Protein AF-A0A956RHM9-F1 (afdb_monomer)

Mean predicted aligned error: 4.29 Å

Solvent-accessible surface area (backbone atoms only — not comparable to full-atom values): 11788 Å² total; per-residue (Å²): 132,87,76,79,79,72,79,73,51,72,66,55,54,53,47,36,55,51,48,44,56,50,42,29,70,58,17,13,74,67,56,72,62,60,41,52,45,45,46,39,42,34,54,78,47,32,68,71,41,38,54,51,47,56,52,49,52,52,54,50,51,66,63,47,26,83,77,61,35,62,31,49,38,28,32,50,48,7,53,24,12,44,76,39,66,20,50,54,54,16,21,7,24,12,39,32,11,24,52,48,40,27,72,76,69,76,45,86,48,64,59,27,26,71,66,49,56,66,46,76,81,46,56,75,71,56,37,51,56,50,47,47,63,55,31,62,55,90,93,27,61,66,58,36,51,50,54,51,49,36,52,31,38,74,71,68,76,40,81,71,84,46,74,69,40,49,52,38,46,50,46,36,61,58,32,43,59,54,22,61,54,32,61,82,72,60,55,78,59,57,53,90,70,48,44,35,80,40,53,71,46,43,40,58,69,59,51,53,51,50,52,51,52,52,52,51,54,66,73,76,109

pLDDT: mean 90.92, std 9.67, range [39.47, 98.56]

Structure (mmCIF, N/CA/C/O backbone):
data_AF-A0A956RHM9-F1
#
_entry.id   AF-A0A956RHM9-F1
#
loop_
_atom_site.group_PDB
_atom_site.id
_atom_site.type_symbol
_atom_site.label_atom_id
_atom_site.label_alt_id
_atom_site.label_comp_id
_atom_site.label_asym_id
_atom_site.label_entity_id
_atom_site.label_seq_id
_atom_site.pdbx_PDB_ins_code
_atom_site.Cartn_x
_atom_site.Cartn_y
_atom_site.Cartn_z
_atom_site.occupancy
_atom_site.B_iso_or_equiv
_atom_site.auth_seq_id
_atom_site.auth_comp_id
_atom_site.auth_asym_id
_atom_site.auth_atom_id
_atom_site.pdbx_PDB_model_num
ATOM 1 N N . MET A 1 1 ? 4.494 -4.002 -32.183 1.00 39.47 1 MET A N 1
ATOM 2 C CA . MET A 1 1 ? 5.319 -5.228 -32.210 1.00 39.47 1 MET A CA 1
ATOM 3 C C . MET A 1 1 ? 5.677 -5.525 -30.767 1.00 39.47 1 MET A C 1
ATOM 5 O O . MET A 1 1 ? 6.391 -4.728 -30.184 1.00 39.47 1 MET A O 1
ATOM 9 N N . SER A 1 2 ? 5.086 -6.556 -30.160 1.00 50.03 2 SER A N 1
ATOM 10 C CA . SER A 1 2 ? 5.459 -6.965 -28.801 1.00 50.03 2 SER A CA 1
ATOM 11 C C . SER A 1 2 ? 6.832 -7.625 -28.894 1.00 50.03 2 SER A C 1
ATOM 13 O O . SER A 1 2 ? 6.965 -8.698 -29.483 1.00 50.03 2 SER A O 1
ATOM 15 N N . GLU A 1 3 ? 7.867 -6.936 -28.411 1.00 66.31 3 GLU A N 1
ATOM 16 C CA . GLU A 1 3 ? 9.137 -7.592 -28.118 1.00 66.31 3 GLU A CA 1
ATOM 17 C C . GLU A 1 3 ? 8.870 -8.665 -27.064 1.00 66.31 3 GLU A C 1
ATOM 19 O O . GLU A 1 3 ? 8.166 -8.427 -26.081 1.00 66.31 3 GLU A O 1
ATOM 24 N N . GLN A 1 4 ? 9.377 -9.874 -27.302 1.00 67.94 4 GLN A N 1
ATOM 25 C CA . GLN A 1 4 ? 9.265 -10.937 -26.315 1.00 67.94 4 GLN A CA 1
ATOM 26 C C . GLN A 1 4 ? 10.028 -10.524 -25.049 1.00 67.94 4 GLN A C 1
ATOM 28 O O . GLN A 1 4 ? 11.179 -10.085 -25.159 1.00 67.94 4 GLN A O 1
ATOM 33 N N . PRO A 1 5 ? 9.431 -10.680 -23.855 1.00 77.25 5 PRO A N 1
ATOM 34 C CA . PRO A 1 5 ? 10.092 -10.318 -22.613 1.00 77.25 5 PRO A CA 1
ATOM 35 C C . PRO A 1 5 ? 11.399 -11.101 -22.443 1.00 77.25 5 PRO A C 1
ATOM 37 O O . PRO A 1 5 ? 11.485 -12.300 -22.726 1.00 77.25 5 PRO A O 1
ATOM 40 N N . ARG A 1 6 ? 12.441 -10.411 -21.967 1.00 87.88 6 ARG A N 1
ATOM 41 C CA . ARG A 1 6 ? 13.771 -10.986 -21.729 1.00 87.88 6 ARG A CA 1
ATOM 42 C C . ARG A 1 6 ? 13.677 -12.203 -20.802 1.00 87.88 6 ARG A C 1
ATOM 44 O O . ARG A 1 6 ? 13.153 -12.118 -19.695 1.00 87.88 6 ARG A O 1
ATOM 51 N N . ALA A 1 7 ? 14.268 -13.328 -21.195 1.00 91.06 7 ALA A N 1
ATOM 52 C CA . ALA A 1 7 ? 14.378 -14.478 -20.301 1.00 91.06 7 ALA A CA 1
ATOM 53 C C . ALA A 1 7 ? 15.366 -14.204 -19.150 1.00 91.06 7 ALA A C 1
ATOM 55 O O . ALA A 1 7 ? 16.465 -13.681 -19.362 1.00 91.06 7 ALA A O 1
ATOM 56 N N . LEU A 1 8 ? 15.006 -14.617 -17.931 1.00 92.06 8 LEU A N 1
ATOM 57 C CA . LEU A 1 8 ? 15.911 -14.562 -16.783 1.00 92.06 8 LEU A CA 1
ATOM 58 C C . LEU A 1 8 ? 17.040 -15.596 -16.909 1.00 92.06 8 LEU A C 1
ATOM 60 O O . LEU A 1 8 ? 16.825 -16.777 -17.223 1.00 92.06 8 LEU A O 1
ATOM 64 N N . SER A 1 9 ? 18.256 -15.178 -16.573 1.00 95.88 9 SER A N 1
ATOM 65 C CA . SER A 1 9 ? 19.401 -16.074 -16.412 1.00 95.88 9 SER A CA 1
ATOM 66 C C . SER A 1 9 ? 19.187 -17.066 -15.257 1.00 95.88 9 SER A C 1
ATOM 68 O O . SER A 1 9 ? 18.271 -16.928 -14.441 1.00 95.88 9 SER A O 1
ATOM 70 N N . LEU A 1 10 ? 20.030 -18.100 -15.173 1.00 95.56 10 LEU A N 1
ATOM 71 C CA . LEU A 1 10 ? 19.987 -19.045 -14.051 1.00 95.56 10 LEU A CA 1
ATOM 72 C C . LEU A 1 10 ? 20.240 -18.336 -12.711 1.00 95.56 10 LEU A C 1
ATOM 74 O O . LEU A 1 10 ? 19.539 -18.604 -11.739 1.00 95.56 10 LEU A O 1
ATOM 78 N N . LEU A 1 11 ? 21.203 -17.409 -12.677 1.00 95.81 11 LEU A N 1
ATOM 79 C CA . LEU A 1 11 ? 21.541 -16.644 -11.477 1.00 95.81 11 LEU A CA 1
ATOM 80 C C . LEU A 1 11 ? 20.360 -15.792 -11.002 1.00 95.81 11 LEU A C 1
ATOM 82 O O . LEU A 1 11 ? 20.032 -15.815 -9.821 1.00 95.81 11 LEU A O 1
ATOM 86 N N . GLU A 1 12 ? 19.695 -15.087 -11.919 1.00 95.94 12 GLU A N 1
ATOM 87 C CA . GLU A 1 12 ? 18.516 -14.272 -11.603 1.00 95.94 12 GLU A CA 1
ATOM 88 C C . GLU A 1 12 ? 17.365 -15.127 -11.061 1.00 95.94 12 GLU A C 1
ATOM 90 O O . GLU A 1 12 ? 16.784 -14.778 -10.040 1.00 95.94 12 GLU A O 1
ATOM 95 N N . ARG A 1 13 ? 17.101 -16.298 -11.658 1.00 94.25 13 ARG A N 1
ATOM 96 C CA . ARG A 1 13 ? 16.071 -17.234 -11.167 1.00 94.25 13 ARG A CA 1
ATOM 97 C C . ARG A 1 13 ? 16.378 -17.802 -9.782 1.00 94.25 13 ARG A C 1
ATOM 99 O O . ARG A 1 13 ? 15.471 -18.019 -8.982 1.00 94.25 13 ARG A O 1
ATOM 106 N N . VAL A 1 14 ? 17.645 -18.105 -9.501 1.00 95.25 14 VAL A N 1
ATOM 107 C CA . VAL A 1 14 ? 18.071 -18.554 -8.166 1.00 95.25 14 VAL A CA 1
ATOM 108 C C . VAL A 1 14 ? 17.925 -17.414 -7.161 1.00 95.25 14 VAL A C 1
ATOM 110 O O . VAL A 1 14 ? 17.448 -17.639 -6.046 1.00 95.25 14 VAL A O 1
ATOM 113 N N . PHE A 1 15 ? 18.288 -16.196 -7.561 1.00 95.62 15 PHE A N 1
ATOM 114 C CA . PHE A 1 15 ? 18.144 -15.007 -6.736 1.00 95.62 15 PHE A CA 1
ATOM 115 C C . PHE A 1 15 ? 16.683 -14.740 -6.360 1.00 95.62 15 PHE A C 1
ATOM 117 O O . PHE A 1 15 ? 16.393 -14.658 -5.171 1.00 95.62 15 PHE A O 1
ATOM 124 N N . THR A 1 16 ? 15.759 -14.660 -7.320 1.00 92.81 16 THR A N 1
ATOM 125 C CA . THR A 1 16 ? 14.350 -14.328 -7.040 1.00 92.81 16 THR A CA 1
ATOM 126 C C . THR A 1 16 ? 13.674 -15.380 -6.167 1.00 92.81 16 THR A C 1
ATOM 128 O O . THR A 1 16 ? 12.980 -15.037 -5.214 1.00 92.81 16 THR A O 1
ATOM 131 N N . ARG A 1 17 ? 13.963 -16.671 -6.381 1.00 93.50 17 ARG A N 1
ATOM 132 C CA . ARG A 1 17 ? 13.515 -17.750 -5.478 1.00 93.50 17 ARG A CA 1
ATOM 133 C C . ARG A 1 17 ? 14.039 -17.570 -4.055 1.00 93.50 17 ARG A C 1
ATOM 135 O O . ARG A 1 17 ? 13.286 -17.728 -3.097 1.00 93.50 17 ARG A O 1
ATOM 142 N N . SER A 1 18 ? 15.323 -17.243 -3.917 1.00 93.62 18 SER A N 1
ATOM 143 C CA . SER A 1 18 ? 15.947 -17.024 -2.608 1.00 93.62 18 SER A CA 1
ATOM 144 C C . SER A 1 18 ? 15.367 -15.791 -1.916 1.00 93.62 18 SER A C 1
ATOM 146 O O . SER A 1 18 ? 15.082 -15.833 -0.723 1.00 93.62 18 SER A O 1
ATOM 148 N N . LEU A 1 19 ? 15.134 -14.716 -2.670 1.00 92.12 19 LEU A N 1
ATOM 149 C CA . LEU A 1 19 ? 14.495 -13.495 -2.195 1.00 92.12 19 LEU A CA 1
ATOM 150 C C . LEU A 1 19 ? 13.092 -13.783 -1.651 1.00 92.12 19 LEU A C 1
ATOM 152 O O . LEU A 1 19 ? 12.811 -13.414 -0.517 1.00 92.12 19 LEU A O 1
ATOM 156 N N . VAL A 1 20 ? 12.241 -14.486 -2.403 1.00 91.00 20 VAL A N 1
ATOM 157 C CA . VAL A 1 20 ? 10.878 -14.838 -1.965 1.00 91.00 20 VAL A CA 1
ATOM 158 C C . VAL A 1 20 ? 10.901 -15.711 -0.711 1.00 91.00 20 VAL A C 1
ATOM 160 O O . VAL A 1 20 ? 10.099 -15.502 0.199 1.00 91.00 20 VAL A O 1
ATOM 163 N N . ALA A 1 21 ? 11.847 -16.648 -0.605 1.00 91.62 21 ALA A N 1
ATOM 164 C CA . ALA A 1 21 ? 12.021 -17.458 0.601 1.00 91.62 21 ALA A CA 1
ATOM 165 C C . ALA A 1 21 ? 12.437 -16.610 1.819 1.00 91.62 21 ALA A C 1
ATOM 167 O O . ALA A 1 21 ? 11.939 -16.819 2.927 1.00 91.62 21 ALA A O 1
ATOM 168 N N . VAL A 1 22 ? 13.315 -15.622 1.623 1.00 91.88 22 VAL A N 1
ATOM 169 C CA . VAL A 1 22 ? 13.696 -14.659 2.666 1.00 91.88 22 VAL A CA 1
ATOM 170 C C . VAL A 1 22 ? 12.501 -13.781 3.044 1.00 91.88 22 VAL A C 1
ATOM 172 O O . VAL A 1 22 ? 12.178 -13.680 4.224 1.00 91.88 22 VAL A O 1
ATOM 175 N N . MET A 1 23 ? 11.787 -13.207 2.074 1.00 89.44 23 MET A N 1
ATOM 176 C CA . MET A 1 23 ? 10.577 -12.416 2.325 1.00 89.44 23 MET A CA 1
ATOM 177 C C . MET A 1 23 ? 9.523 -13.234 3.075 1.00 89.44 23 MET A C 1
ATOM 179 O O . MET A 1 23 ? 8.965 -12.742 4.049 1.00 89.4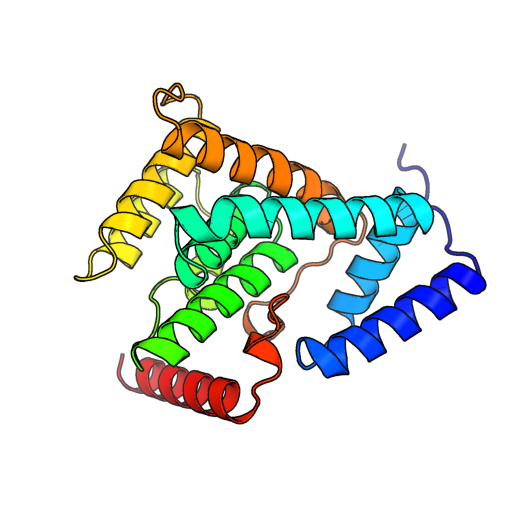4 23 MET A O 1
ATOM 183 N N . SER A 1 24 ? 9.341 -14.508 2.719 1.00 89.19 24 SER A N 1
ATOM 184 C CA . SER A 1 24 ? 8.433 -15.428 3.419 1.00 89.19 24 SER A CA 1
ATOM 185 C C . SER A 1 24 ? 8.729 -15.534 4.915 1.00 89.19 24 SER A C 1
ATOM 187 O O . SER A 1 24 ? 7.826 -15.688 5.736 1.00 89.19 24 SER A O 1
ATOM 189 N N . ARG A 1 25 ? 10.012 -15.447 5.281 1.00 88.88 25 ARG A N 1
ATOM 190 C CA . ARG A 1 25 ? 10.476 -15.538 6.665 1.00 88.88 25 ARG A CA 1
ATOM 191 C C . ARG A 1 25 ? 10.286 -14.239 7.450 1.00 88.88 25 ARG A C 1
ATOM 193 O O . ARG A 1 25 ? 10.012 -14.317 8.643 1.00 88.88 25 ARG A O 1
ATOM 200 N N . TYR A 1 26 ? 10.481 -13.082 6.820 1.00 87.38 26 TYR A N 1
ATOM 201 C CA . TYR A 1 26 ? 10.538 -11.787 7.519 1.00 87.38 26 TYR A CA 1
ATOM 202 C C . TYR A 1 26 ? 9.293 -10.916 7.352 1.00 87.38 26 TYR A C 1
ATOM 204 O O . TYR A 1 26 ? 9.037 -10.062 8.192 1.00 87.38 26 TYR A O 1
ATOM 212 N N . ILE A 1 27 ? 8.545 -11.112 6.271 1.00 89.00 27 ILE A N 1
ATOM 213 C CA . ILE A 1 27 ? 7.384 -10.295 5.901 1.00 89.00 27 ILE A CA 1
ATOM 214 C C . ILE A 1 27 ? 6.073 -11.085 6.022 1.00 89.00 27 ILE A C 1
ATOM 216 O O . ILE A 1 27 ? 5.005 -10.493 6.141 1.00 89.00 27 ILE A O 1
ATOM 220 N N . GLY A 1 28 ? 6.156 -12.414 6.073 1.00 87.31 28 GLY A N 1
ATOM 221 C CA . GLY A 1 28 ? 5.005 -13.314 6.123 1.00 87.31 28 GLY A CA 1
ATOM 222 C C . GLY A 1 28 ? 4.891 -14.147 4.850 1.00 87.31 28 GLY A C 1
ATOM 223 O O . GLY A 1 28 ? 5.661 -13.914 3.920 1.00 87.31 28 GLY A O 1
ATOM 224 N N . PRO A 1 29 ? 3.973 -15.129 4.806 1.00 84.44 29 PRO A N 1
ATOM 225 C CA . PRO A 1 29 ? 3.860 -16.086 3.707 1.00 84.44 29 PRO A CA 1
ATOM 226 C C . PRO A 1 29 ? 3.814 -15.407 2.335 1.00 84.44 29 PRO A C 1
ATOM 228 O O . PRO A 1 29 ? 3.137 -14.395 2.166 1.00 84.44 29 PRO A O 1
ATOM 231 N N . LYS A 1 30 ? 4.540 -15.975 1.368 1.00 89.38 30 LYS A N 1
ATOM 232 C CA . LYS A 1 30 ? 4.562 -15.518 -0.024 1.00 89.38 30 LYS A CA 1
ATOM 233 C C . LYS A 1 30 ? 4.059 -16.613 -0.952 1.00 89.38 30 LYS A C 1
ATOM 235 O O . LYS A 1 30 ? 4.225 -17.799 -0.659 1.00 89.38 30 LYS A O 1
ATOM 240 N N . ASN A 1 31 ? 3.447 -16.210 -2.054 1.00 87.31 31 ASN A N 1
ATOM 241 C CA . ASN A 1 31 ? 2.842 -17.083 -3.048 1.00 87.31 31 ASN A CA 1
ATOM 242 C C . ASN A 1 31 ? 3.561 -16.981 -4.406 1.00 87.31 31 ASN A C 1
ATOM 244 O O . ASN A 1 31 ? 4.631 -16.380 -4.540 1.00 87.31 31 ASN A O 1
ATOM 248 N N . GLU A 1 32 ? 2.995 -17.627 -5.423 1.00 88.62 32 GLU A N 1
ATOM 249 C CA . GLU A 1 32 ? 3.576 -17.630 -6.766 1.00 88.62 32 GLU A CA 1
ATOM 250 C C . GLU A 1 32 ? 3.547 -16.245 -7.427 1.00 88.62 32 GLU A C 1
ATOM 252 O O . GLU A 1 32 ? 4.462 -15.929 -8.191 1.00 88.62 32 GLU A O 1
ATOM 257 N N . HIS A 1 33 ? 2.582 -15.387 -7.079 1.00 87.88 33 HIS A N 1
ATOM 258 C CA . HIS A 1 33 ? 2.508 -14.012 -7.576 1.00 87.88 33 HIS A CA 1
ATOM 259 C C . HIS A 1 33 ? 3.647 -13.152 -7.036 1.00 87.88 33 HIS A C 1
ATOM 261 O O . HIS A 1 33 ? 4.274 -12.436 -7.810 1.00 87.88 33 HIS A O 1
ATOM 267 N N . ASP A 1 34 ? 3.999 -13.282 -5.752 1.00 88.38 34 ASP A N 1
ATOM 268 C CA . ASP A 1 34 ? 5.167 -12.594 -5.181 1.00 88.38 34 ASP A CA 1
ATOM 269 C C . ASP A 1 34 ? 6.451 -12.939 -5.951 1.00 88.38 34 ASP A C 1
ATOM 271 O O . ASP A 1 34 ? 7.300 -12.084 -6.215 1.00 88.38 34 ASP A O 1
ATOM 275 N N . LYS A 1 35 ? 6.586 -14.207 -6.356 1.00 89.50 35 LYS A N 1
ATOM 276 C CA . LYS A 1 35 ? 7.706 -14.651 -7.184 1.00 89.50 35 LYS A CA 1
ATOM 277 C C . LYS A 1 35 ? 7.628 -14.095 -8.604 1.00 89.50 35 LYS A C 1
ATOM 279 O O . LYS A 1 35 ? 8.662 -13.680 -9.119 1.00 89.50 35 LYS A O 1
ATOM 284 N N . ALA A 1 36 ? 6.456 -14.103 -9.235 1.00 88.62 36 ALA A N 1
ATOM 285 C CA . ALA A 1 36 ? 6.272 -13.551 -10.577 1.00 88.62 36 ALA A CA 1
ATOM 286 C C . ALA A 1 36 ? 6.622 -12.055 -10.620 1.00 88.62 36 ALA A C 1
ATOM 288 O O . ALA A 1 36 ? 7.365 -11.619 -11.496 1.00 88.62 36 ALA A O 1
ATOM 289 N N . VAL A 1 37 ? 6.193 -11.297 -9.610 1.00 87.81 37 VAL A N 1
ATOM 290 C CA . VAL A 1 37 ? 6.523 -9.876 -9.456 1.00 87.81 37 VAL A CA 1
ATOM 291 C C . VAL A 1 37 ? 8.026 -9.678 -9.246 1.00 87.81 37 VAL A C 1
ATOM 293 O O . VAL A 1 37 ? 8.636 -8.845 -9.914 1.00 87.81 37 VAL A O 1
ATOM 296 N N . ALA A 1 38 ? 8.666 -10.470 -8.379 1.00 89.50 38 ALA A N 1
ATOM 297 C CA . ALA A 1 38 ? 10.118 -10.410 -8.201 1.00 89.50 38 ALA A CA 1
ATOM 298 C C . ALA A 1 38 ? 10.887 -10.748 -9.494 1.00 89.50 38 ALA A C 1
ATOM 300 O O . ALA A 1 38 ? 11.894 -10.105 -9.801 1.00 89.50 38 ALA A O 1
ATOM 301 N N . ASP A 1 39 ? 10.416 -11.743 -10.252 1.00 90.44 39 ASP A N 1
ATOM 302 C CA . ASP A 1 39 ? 10.962 -12.101 -11.562 1.00 90.44 39 ASP A CA 1
ATOM 303 C C . ASP A 1 39 ? 10.842 -10.930 -12.548 1.00 90.44 39 ASP A C 1
ATOM 305 O O . ASP A 1 39 ? 11.815 -10.636 -13.241 1.00 90.44 39 ASP A O 1
ATOM 309 N N . GLU A 1 40 ? 9.708 -10.227 -12.569 1.00 87.81 40 GLU A N 1
ATOM 310 C CA . GLU A 1 40 ? 9.477 -9.081 -13.453 1.00 87.81 40 GLU A CA 1
ATOM 311 C C . GLU A 1 40 ? 10.361 -7.881 -13.106 1.00 87.81 40 GLU A C 1
ATOM 313 O O . GLU A 1 40 ? 11.045 -7.344 -13.979 1.00 87.81 40 GLU A O 1
ATOM 318 N N . PHE A 1 41 ? 10.472 -7.516 -11.828 1.00 87.88 41 PHE A N 1
ATOM 319 C CA . PHE A 1 41 ? 11.395 -6.453 -11.426 1.00 87.88 41 PHE A CA 1
ATOM 320 C C . PHE A 1 41 ? 12.841 -6.763 -11.832 1.00 87.88 41 PHE A C 1
ATOM 322 O O . PHE A 1 41 ? 13.560 -5.904 -12.348 1.00 87.88 41 PHE A O 1
ATOM 329 N N . VAL A 1 42 ? 13.299 -8.000 -11.624 1.00 91.44 42 VAL A N 1
ATOM 330 C CA . VAL A 1 42 ? 14.653 -8.393 -12.035 1.00 91.44 42 VAL A CA 1
ATOM 331 C C . VAL A 1 42 ? 14.771 -8.443 -13.558 1.00 91.44 42 VAL A C 1
ATOM 333 O O . VAL A 1 42 ? 15.816 -8.074 -14.097 1.00 91.44 42 VAL A O 1
ATOM 336 N N . ARG A 1 43 ? 13.720 -8.844 -14.277 1.00 89.88 43 ARG A N 1
ATOM 337 C CA . ARG A 1 43 ? 13.699 -8.853 -15.742 1.00 89.88 43 ARG A CA 1
ATOM 338 C C . ARG A 1 43 ? 13.911 -7.452 -16.301 1.00 89.88 43 ARG A C 1
ATOM 340 O O . ARG A 1 43 ? 14.821 -7.283 -17.118 1.00 89.88 43 ARG A O 1
ATOM 347 N N . THR A 1 44 ? 13.134 -6.498 -15.802 1.00 87.12 44 THR A N 1
ATOM 348 C CA . THR A 1 44 ? 13.056 -5.117 -16.287 1.00 87.12 44 THR A CA 1
ATOM 349 C C . THR A 1 44 ? 14.245 -4.273 -15.842 1.00 87.12 44 THR A C 1
ATOM 351 O O . THR A 1 44 ? 14.824 -3.543 -16.642 1.00 87.12 44 THR A O 1
ATOM 354 N N . MET A 1 45 ? 14.702 -4.422 -14.597 1.00 88.38 45 MET A N 1
ATOM 355 C CA . MET A 1 45 ? 15.744 -3.553 -14.029 1.00 88.38 45 MET A CA 1
ATOM 356 C C . MET A 1 45 ? 17.122 -4.222 -13.897 1.00 88.38 45 MET A C 1
ATOM 358 O O . MET A 1 45 ? 18.125 -3.562 -13.596 1.00 88.38 45 MET A O 1
ATOM 362 N N . GLY A 1 46 ? 17.179 -5.548 -14.031 1.00 92.25 46 GLY A N 1
ATOM 363 C CA . GLY A 1 46 ? 18.312 -6.359 -13.592 1.00 92.25 46 GLY A CA 1
ATOM 364 C C . GLY A 1 46 ? 18.471 -6.373 -12.066 1.00 92.25 46 GLY A C 1
ATOM 365 O O . GLY A 1 46 ? 17.875 -5.583 -11.335 1.00 92.25 46 GLY A O 1
ATOM 366 N N . LEU A 1 47 ? 19.358 -7.235 -11.558 1.00 93.88 47 LEU A N 1
ATOM 367 C CA . LEU A 1 47 ? 19.619 -7.351 -10.112 1.00 93.88 47 LEU A CA 1
ATOM 368 C C . LEU A 1 47 ? 20.045 -6.020 -9.475 1.00 93.88 47 LEU A C 1
ATOM 370 O O . LEU A 1 47 ? 19.579 -5.648 -8.401 1.00 93.88 47 LEU A O 1
ATOM 374 N N . ARG A 1 48 ? 20.931 -5.272 -10.146 1.00 94.12 48 ARG A N 1
ATOM 375 C CA . ARG A 1 48 ? 21.424 -3.987 -9.631 1.00 94.12 48 ARG A CA 1
ATOM 376 C C . ARG A 1 48 ? 20.322 -2.930 -9.586 1.00 94.12 48 ARG A C 1
ATOM 378 O O . ARG A 1 48 ? 20.294 -2.145 -8.641 1.00 94.12 48 ARG A O 1
ATOM 385 N N . GLY A 1 49 ? 19.458 -2.889 -10.600 1.00 91.38 49 GLY A N 1
ATOM 386 C CA . GLY A 1 49 ? 18.308 -1.992 -10.625 1.00 91.38 49 GLY A CA 1
ATOM 387 C C . GLY A 1 49 ? 17.308 -2.350 -9.532 1.00 91.38 49 GLY A C 1
ATOM 388 O O . GLY A 1 49 ? 16.952 -1.475 -8.751 1.00 91.38 49 GLY A O 1
ATOM 389 N N . PHE A 1 50 ? 16.998 -3.639 -9.374 1.00 90.69 50 PHE A N 1
ATOM 390 C CA . PHE A 1 50 ? 16.144 -4.146 -8.300 1.00 90.69 50 PHE A CA 1
ATOM 391 C C . PHE A 1 50 ? 16.625 -3.717 -6.904 1.00 90.69 50 PHE A C 1
ATOM 393 O O . PHE A 1 50 ? 15.861 -3.152 -6.128 1.00 90.69 50 PHE A O 1
ATOM 400 N N . PHE A 1 51 ? 17.908 -3.902 -6.572 1.00 92.62 51 PHE A N 1
ATOM 401 C CA . PHE A 1 51 ? 18.418 -3.490 -5.256 1.00 92.62 51 PHE A CA 1
ATOM 402 C C . PHE A 1 51 ? 18.385 -1.975 -5.036 1.00 92.62 51 PHE A C 1
ATOM 404 O O . PHE A 1 51 ? 18.131 -1.522 -3.920 1.00 92.62 51 PHE A O 1
ATOM 411 N N . ARG A 1 52 ? 18.655 -1.180 -6.080 1.00 92.38 52 ARG A N 1
ATOM 412 C CA . ARG A 1 52 ? 18.518 0.281 -5.996 1.00 92.38 52 ARG A CA 1
ATOM 413 C C . ARG A 1 52 ? 17.069 0.670 -5.747 1.00 92.38 52 ARG A C 1
ATOM 415 O O . ARG A 1 52 ? 16.835 1.506 -4.883 1.00 92.38 52 ARG A O 1
ATOM 422 N N . TYR A 1 53 ? 16.139 0.036 -6.456 1.00 89.19 53 TYR A N 1
ATOM 423 C CA . TYR A 1 53 ? 14.711 0.237 -6.276 1.00 89.19 53 TYR A CA 1
ATOM 424 C C . TYR A 1 53 ? 14.283 -0.102 -4.847 1.00 89.19 53 TYR A C 1
ATOM 426 O O . TYR A 1 53 ? 13.771 0.769 -4.162 1.00 89.19 53 TYR A O 1
ATOM 434 N N . MET A 1 54 ? 14.617 -1.288 -4.326 1.00 89.56 54 MET A N 1
ATOM 435 C CA . MET A 1 54 ? 14.280 -1.669 -2.946 1.00 89.56 54 MET A CA 1
ATOM 436 C C . MET A 1 54 ? 14.849 -0.704 -1.898 1.00 89.56 54 MET A C 1
ATOM 438 O O . MET A 1 54 ? 14.171 -0.364 -0.930 1.00 89.56 54 MET A O 1
ATOM 442 N N . LYS A 1 55 ? 16.089 -0.231 -2.088 1.00 92.25 55 LYS A N 1
ATOM 443 C CA . LYS A 1 55 ? 16.680 0.791 -1.213 1.00 92.25 55 LYS A CA 1
ATOM 444 C C . LYS A 1 55 ? 15.902 2.106 -1.288 1.00 92.25 55 LYS A C 1
ATOM 446 O O . LYS A 1 55 ? 15.709 2.750 -0.262 1.00 92.25 55 LYS A O 1
ATOM 451 N N . PHE A 1 56 ? 15.496 2.506 -2.489 1.00 91.12 56 PHE A N 1
ATOM 452 C CA . PHE A 1 56 ? 14.743 3.731 -2.718 1.00 91.12 56 PHE A CA 1
ATOM 453 C C . PHE A 1 56 ? 13.330 3.645 -2.126 1.00 91.12 56 PHE A C 1
ATOM 455 O O . PHE A 1 56 ? 12.964 4.543 -1.380 1.00 91.12 56 PHE A O 1
ATOM 462 N N . VAL A 1 57 ? 12.609 2.530 -2.321 1.00 90.75 57 VAL A N 1
ATOM 463 C CA . VAL A 1 57 ? 11.324 2.233 -1.653 1.00 90.75 57 VAL A CA 1
ATOM 464 C C . VAL A 1 57 ? 11.470 2.361 -0.138 1.00 90.75 57 VAL A C 1
ATOM 466 O O . VAL A 1 57 ? 10.715 3.089 0.495 1.00 90.75 57 VAL A O 1
ATOM 469 N N . GLY A 1 58 ? 12.465 1.692 0.456 1.00 91.44 58 GLY A N 1
ATOM 470 C CA . GLY A 1 58 ? 12.668 1.725 1.905 1.00 91.44 58 GLY A CA 1
ATOM 471 C C . GLY A 1 58 ? 12.963 3.130 2.437 1.00 91.44 58 GLY A C 1
ATOM 472 O O . GLY A 1 58 ? 12.423 3.519 3.471 1.00 91.44 58 GLY A O 1
ATOM 473 N N . ALA A 1 59 ? 13.785 3.905 1.723 1.00 93.12 59 ALA A N 1
ATOM 474 C CA . ALA A 1 59 ? 14.080 5.290 2.083 1.00 93.12 59 ALA A CA 1
ATOM 475 C C . ALA A 1 59 ? 12.849 6.196 1.950 1.00 93.12 59 ALA A C 1
ATOM 477 O O . ALA A 1 59 ? 12.609 7.013 2.833 1.00 93.12 59 ALA A O 1
ATOM 478 N N . PHE A 1 60 ? 12.067 6.021 0.882 1.00 93.69 60 PHE A N 1
ATOM 479 C CA . PHE A 1 60 ? 10.839 6.770 0.652 1.00 93.69 60 PHE A CA 1
ATOM 480 C C . PHE A 1 60 ? 9.815 6.504 1.756 1.00 93.69 60 PHE A C 1
ATOM 482 O O . PHE A 1 60 ? 9.389 7.437 2.428 1.00 93.69 60 PHE A O 1
ATOM 489 N N . VAL A 1 61 ? 9.499 5.230 2.017 1.00 93.88 61 VAL A N 1
ATOM 490 C CA . VAL A 1 61 ? 8.564 4.826 3.081 1.00 93.88 61 VAL A CA 1
ATOM 491 C C . VAL A 1 61 ? 9.014 5.375 4.438 1.00 93.88 61 VAL A C 1
ATOM 493 O O . VAL A 1 61 ? 8.216 5.974 5.149 1.00 93.88 61 VAL A O 1
ATOM 496 N N . SER A 1 62 ? 10.310 5.287 4.759 1.00 92.75 62 SER A N 1
ATOM 497 C CA . SER A 1 62 ? 10.855 5.829 6.017 1.00 92.75 62 SER A CA 1
ATOM 498 C C . SER A 1 62 ? 10.720 7.353 6.146 1.00 92.75 62 SER A C 1
ATOM 500 O O . SER A 1 62 ? 10.762 7.867 7.262 1.00 92.75 62 SER A O 1
ATOM 502 N N . ALA A 1 63 ? 10.606 8.079 5.030 1.00 93.50 63 ALA A N 1
ATOM 503 C CA . ALA A 1 63 ? 10.427 9.528 5.019 1.00 93.50 63 ALA A CA 1
ATOM 504 C C . ALA A 1 63 ? 8.952 9.938 5.150 1.00 93.50 63 ALA A C 1
ATOM 506 O O . ALA A 1 63 ? 8.666 10.935 5.807 1.00 93.50 63 ALA A O 1
ATOM 507 N N . VAL A 1 64 ? 8.021 9.166 4.574 1.00 95.56 64 VAL A N 1
ATOM 508 C CA . VAL A 1 64 ? 6.579 9.479 4.612 1.00 95.56 64 VAL A CA 1
ATOM 509 C C . VAL A 1 64 ? 5.873 8.953 5.866 1.00 95.56 64 VAL A C 1
ATOM 511 O O . VAL A 1 64 ? 4.955 9.601 6.370 1.00 95.56 64 VAL A O 1
ATOM 514 N N . GLU A 1 65 ? 6.310 7.817 6.421 1.00 95.94 65 GLU A N 1
ATOM 515 C CA . GLU A 1 65 ? 5.672 7.201 7.595 1.00 95.94 65 GLU A CA 1
ATOM 516 C C . GLU A 1 65 ? 5.612 8.107 8.835 1.00 95.94 65 GLU A C 1
ATOM 518 O O . GLU A 1 65 ? 4.576 8.098 9.500 1.00 95.94 65 GLU A O 1
ATOM 523 N N . PRO A 1 66 ? 6.636 8.921 9.165 1.00 96.75 66 PRO A N 1
ATOM 524 C CA . PRO A 1 66 ? 6.555 9.853 10.290 1.00 96.75 66 PRO A CA 1
ATOM 525 C C . PRO A 1 66 ? 5.478 10.935 10.143 1.00 96.75 66 PRO A C 1
ATOM 527 O O . PRO A 1 66 ? 5.048 11.487 11.153 1.00 96.75 66 PRO A O 1
ATOM 530 N N . VAL A 1 67 ? 5.060 11.248 8.912 1.00 97.06 67 VAL A N 1
ATOM 531 C CA . VAL A 1 67 ? 4.060 12.287 8.627 1.00 97.06 67 VAL A CA 1
ATOM 532 C C . VAL A 1 67 ? 2.649 11.713 8.705 1.00 97.06 67 VAL A C 1
ATOM 534 O O . VAL A 1 67 ? 1.792 12.270 9.385 1.00 97.06 67 VAL A O 1
ATOM 537 N N . PHE A 1 68 ? 2.407 10.578 8.045 1.00 97.56 68 PHE A N 1
ATOM 538 C CA . PHE A 1 68 ? 1.061 10.004 7.941 1.00 97.56 68 PHE A CA 1
ATOM 539 C C . PHE A 1 68 ? 0.759 8.935 8.998 1.00 97.56 68 PHE A C 1
ATOM 541 O O . PHE A 1 68 ? -0.404 8.623 9.248 1.00 97.56 68 PHE A O 1
ATOM 548 N N . GLY A 1 69 ? 1.788 8.356 9.616 1.00 97.44 69 GLY A N 1
ATOM 549 C CA . GLY A 1 69 ? 1.697 7.130 10.404 1.00 97.44 69 GLY A CA 1
ATOM 550 C C . GLY A 1 69 ? 1.769 5.879 9.525 1.00 97.44 69 GLY A C 1
ATOM 551 O O . GLY A 1 69 ? 1.398 5.894 8.348 1.00 97.44 69 GLY A O 1
ATOM 552 N N . ALA A 1 70 ? 2.243 4.768 10.093 1.00 96.88 70 ALA A N 1
ATOM 553 C CA . ALA A 1 70 ? 2.513 3.544 9.336 1.00 96.88 70 ALA A CA 1
ATOM 554 C C . ALA A 1 70 ? 1.248 2.958 8.681 1.00 96.88 70 ALA A C 1
ATOM 556 O O . ALA A 1 70 ? 1.255 2.653 7.490 1.00 96.88 70 ALA A O 1
ATOM 557 N N . ALA A 1 71 ? 0.140 2.846 9.425 1.00 97.62 71 ALA A N 1
ATOM 558 C CA . ALA A 1 71 ? -1.110 2.297 8.894 1.00 97.62 71 ALA A CA 1
ATOM 559 C C . ALA A 1 71 ? -1.648 3.123 7.711 1.00 97.62 71 ALA A C 1
ATOM 561 O O . ALA A 1 71 ? -1.916 2.569 6.645 1.00 97.62 71 ALA A O 1
ATOM 562 N N . ASN A 1 72 ? -1.731 4.448 7.869 1.00 97.81 72 ASN A N 1
ATOM 563 C CA . ASN A 1 72 ? -2.213 5.342 6.815 1.00 97.81 72 ASN A CA 1
ATOM 564 C C . ASN A 1 72 ? -1.259 5.375 5.623 1.00 97.81 72 ASN A C 1
ATOM 566 O O . ASN A 1 72 ? -1.727 5.339 4.494 1.00 97.81 72 ASN A O 1
ATOM 570 N N . THR A 1 73 ? 0.057 5.374 5.850 1.00 97.94 73 THR A N 1
ATOM 571 C CA . THR A 1 73 ? 1.049 5.326 4.765 1.00 97.94 73 THR A CA 1
ATOM 572 C C . THR A 1 73 ? 0.845 4.099 3.889 1.00 97.94 73 THR A C 1
ATOM 574 O O . THR A 1 73 ? 0.755 4.220 2.670 1.00 97.94 73 THR A O 1
ATOM 577 N N . GLN A 1 74 ? 0.727 2.914 4.495 1.00 97.81 74 GLN A N 1
ATOM 578 C CA . GLN A 1 74 ? 0.491 1.686 3.739 1.00 97.81 74 GLN A CA 1
ATOM 579 C C . GLN A 1 74 ? -0.861 1.743 3.010 1.00 97.81 74 GLN A C 1
ATOM 581 O O . GLN A 1 74 ? -0.937 1.383 1.839 1.00 97.81 74 GLN A O 1
ATOM 586 N N . THR A 1 75 ? -1.915 2.271 3.637 1.00 98.12 75 THR A N 1
ATOM 587 C CA . THR A 1 75 ? -3.203 2.448 2.953 1.00 98.12 75 THR A CA 1
ATOM 588 C C . THR A 1 75 ? -3.109 3.415 1.767 1.00 98.12 75 THR A C 1
ATOM 590 O O . THR A 1 75 ? -3.583 3.077 0.686 1.00 98.12 75 THR A O 1
ATOM 593 N N . LEU A 1 76 ? -2.468 4.577 1.923 1.00 98.00 76 LEU A N 1
ATOM 594 C CA . LEU A 1 76 ? -2.283 5.575 0.860 1.00 98.00 76 LEU A CA 1
ATOM 595 C C . LEU A 1 76 ? -1.462 5.012 -0.302 1.00 98.00 76 LEU A C 1
ATOM 597 O O . LEU A 1 76 ? -1.850 5.174 -1.454 1.00 98.00 76 LEU A O 1
ATOM 601 N N . ILE A 1 77 ? -0.392 4.268 -0.013 1.00 96.75 77 ILE A N 1
ATOM 602 C CA . ILE A 1 77 ? 0.379 3.544 -1.029 1.00 96.75 77 ILE A CA 1
ATOM 603 C C . ILE A 1 77 ? -0.507 2.542 -1.788 1.00 96.75 77 ILE A C 1
ATOM 605 O O . ILE A 1 77 ? -0.443 2.448 -3.016 1.00 96.75 77 ILE A O 1
ATOM 609 N N . GLY A 1 78 ? -1.347 1.789 -1.073 1.00 95.19 78 GLY A N 1
ATOM 610 C CA . GLY A 1 78 ? -2.286 0.856 -1.693 1.00 95.19 78 GLY A CA 1
ATOM 611 C C . GLY A 1 78 ? -3.300 1.563 -2.597 1.00 95.19 78 GLY A C 1
ATOM 612 O O . GLY A 1 78 ? -3.565 1.104 -3.705 1.00 95.19 78 GLY A O 1
ATOM 613 N N . LEU A 1 79 ? -3.805 2.721 -2.171 1.00 95.75 79 LEU A N 1
ATOM 614 C CA . LEU A 1 79 ? -4.710 3.550 -2.966 1.00 95.75 79 LEU A CA 1
ATOM 615 C C . LEU A 1 79 ? -4.016 4.186 -4.184 1.00 95.75 79 LEU A C 1
ATOM 617 O O . LEU A 1 79 ? -4.618 4.237 -5.249 1.00 95.75 79 LEU A O 1
ATOM 621 N N . ALA A 1 80 ? -2.754 4.606 -4.078 1.00 94.88 80 ALA A N 1
ATOM 622 C CA . ALA A 1 80 ? -1.970 5.078 -5.222 1.00 94.88 80 ALA A CA 1
ATOM 623 C C . ALA A 1 80 ? -1.660 3.949 -6.219 1.00 94.88 80 ALA A C 1
ATOM 625 O O . ALA A 1 80 ? -1.675 4.148 -7.430 1.00 94.88 80 ALA A O 1
ATOM 626 N N . SER A 1 81 ? -1.444 2.731 -5.722 1.00 91.94 81 SER A N 1
ATOM 627 C CA . SER A 1 81 ? -1.283 1.545 -6.571 1.00 91.94 81 SER A CA 1
ATOM 628 C C . SER A 1 81 ? -2.566 1.201 -7.337 1.00 91.94 81 SER A C 1
ATOM 630 O O . SER A 1 81 ? -2.492 0.725 -8.468 1.00 91.94 81 SER A O 1
ATOM 632 N N . LEU A 1 82 ? -3.732 1.445 -6.725 1.00 89.06 82 LEU A N 1
ATOM 633 C CA . LEU A 1 82 ? -5.048 1.303 -7.353 1.00 89.06 82 LEU A CA 1
ATOM 634 C C . LEU A 1 82 ? -5.241 2.311 -8.493 1.00 89.06 82 LEU A C 1
ATOM 636 O O . LEU A 1 82 ? -5.675 1.890 -9.558 1.00 89.06 82 LEU A O 1
ATOM 640 N N . ILE A 1 83 ? -4.852 3.581 -8.309 1.00 90.00 83 ILE A N 1
ATOM 641 C CA . ILE A 1 83 ? -4.851 4.598 -9.384 1.00 90.00 83 ILE A CA 1
ATOM 642 C C . ILE A 1 83 ? -4.080 4.083 -10.607 1.00 90.00 83 ILE A C 1
ATOM 644 O O . ILE A 1 83 ? -4.508 4.217 -11.749 1.00 90.00 83 ILE A O 1
ATOM 648 N N . GLY A 1 84 ? -2.949 3.427 -10.357 1.00 85.50 84 GLY A N 1
ATOM 649 C CA . GLY A 1 84 ? -2.148 2.807 -11.399 1.00 85.50 84 GLY A CA 1
ATOM 650 C C . GLY A 1 84 ? -2.712 1.504 -11.987 1.00 85.50 84 GLY A C 1
A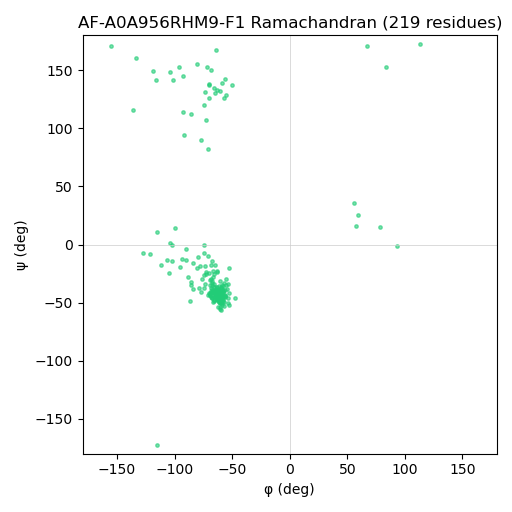TOM 651 O O . GLY A 1 84 ? -2.152 0.965 -12.936 1.00 85.50 84 GLY A O 1
ATOM 652 N N . GLY A 1 85 ? -3.787 0.939 -11.439 1.00 86.56 85 GLY A N 1
ATOM 653 C CA . GLY A 1 85 ? -4.327 -0.347 -11.885 1.00 86.56 85 GLY A CA 1
ATOM 654 C C . GLY A 1 85 ? -3.556 -1.578 -11.378 1.00 86.56 85 GLY A C 1
ATOM 655 O O . GLY A 1 85 ? -3.758 -2.685 -11.877 1.00 86.56 85 GLY A O 1
ATOM 656 N N . CYS A 1 86 ? -2.688 -1.437 -10.369 1.00 89.12 86 CYS A N 1
ATOM 657 C CA . CYS A 1 86 ? -1.903 -2.547 -9.823 1.00 89.12 86 CYS A CA 1
ATOM 658 C C . CYS A 1 86 ? -2.619 -3.237 -8.648 1.00 89.12 86 CYS A C 1
ATOM 660 O O . CYS A 1 86 ? -2.457 -2.856 -7.485 1.00 89.12 86 CYS A O 1
ATOM 662 N N . GLY A 1 87 ? -3.356 -4.317 -8.934 1.00 88.69 87 GLY A N 1
ATOM 663 C CA . GLY A 1 87 ? -4.022 -5.142 -7.912 1.00 88.69 87 GLY A CA 1
ATOM 664 C C . GLY A 1 87 ? -3.061 -5.764 -6.892 1.00 88.69 87 GLY A C 1
ATOM 665 O O . GLY A 1 87 ? -3.364 -5.799 -5.701 1.00 88.69 87 GLY A O 1
ATOM 666 N N . TYR A 1 88 ? -1.866 -6.185 -7.326 1.00 89.50 88 TYR A N 1
ATOM 667 C CA . TYR A 1 88 ? -0.861 -6.776 -6.434 1.00 89.50 88 TYR A CA 1
ATOM 668 C C . TYR A 1 88 ? -0.416 -5.805 -5.332 1.00 89.50 88 TYR A C 1
ATOM 670 O O . TYR A 1 88 ? -0.542 -6.105 -4.142 1.00 89.50 88 TYR A O 1
ATOM 678 N N . CYS A 1 89 ? 0.056 -4.616 -5.716 1.00 91.25 89 CYS A N 1
ATOM 679 C CA . CYS A 1 89 ? 0.476 -3.599 -4.756 1.00 91.25 89 CYS A CA 1
ATOM 680 C C . CYS A 1 89 ? -0.725 -3.025 -3.994 1.00 91.25 89 CYS A C 1
ATOM 682 O O . CYS A 1 89 ? -0.649 -2.883 -2.774 1.00 91.25 89 CYS A O 1
ATOM 684 N N . GLY A 1 90 ? -1.845 -2.770 -4.677 1.00 92.81 90 GLY A N 1
ATOM 685 C CA . GLY A 1 90 ? -3.055 -2.222 -4.068 1.00 92.81 90 GLY A CA 1
ATOM 686 C C . GLY A 1 90 ? -3.578 -3.085 -2.924 1.00 92.81 90 GLY A C 1
ATOM 687 O O . GLY A 1 90 ? -3.726 -2.609 -1.794 1.00 92.81 90 GLY A O 1
ATOM 688 N N . TYR A 1 91 ? -3.788 -4.379 -3.167 1.00 94.38 91 TYR A N 1
ATOM 689 C CA . TYR A 1 91 ? -4.264 -5.287 -2.127 1.00 94.38 91 TYR A CA 1
ATOM 690 C C . TYR A 1 91 ? -3.208 -5.534 -1.050 1.00 94.38 91 TYR A C 1
ATOM 692 O O . TYR A 1 91 ? -3.523 -5.476 0.137 1.00 94.38 91 TYR A O 1
ATOM 700 N N . GLY A 1 92 ? -1.945 -5.757 -1.424 1.00 94.62 92 GLY A N 1
ATOM 701 C CA . GLY A 1 92 ? -0.887 -6.011 -0.446 1.00 94.62 92 GLY A CA 1
ATOM 702 C C . GLY A 1 92 ? -0.721 -4.861 0.554 1.00 94.62 92 GLY A C 1
ATOM 703 O O . GLY A 1 92 ? -0.684 -5.085 1.766 1.00 94.62 92 GLY A O 1
ATOM 704 N N . HIS A 1 93 ? -0.661 -3.621 0.067 1.00 96.38 93 HIS A N 1
ATOM 705 C CA . HIS A 1 93 ? -0.457 -2.445 0.911 1.00 96.38 93 HIS A CA 1
ATOM 706 C C . HIS A 1 93 ? -1.705 -2.058 1.718 1.00 96.38 93 HIS A C 1
ATOM 708 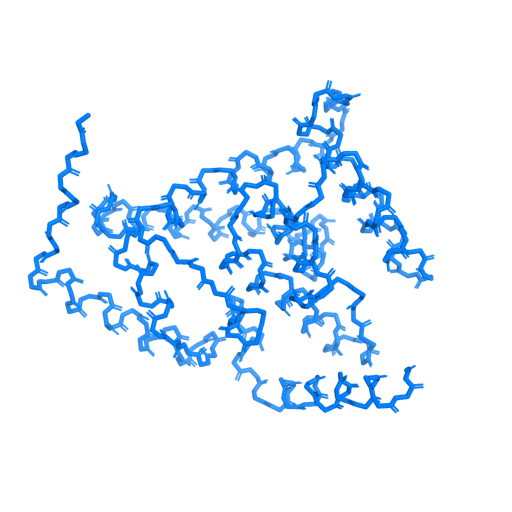O O . HIS A 1 93 ? -1.582 -1.733 2.899 1.00 96.38 93 HIS A O 1
ATOM 714 N N . THR A 1 94 ? -2.916 -2.187 1.163 1.00 97.44 94 THR A N 1
ATOM 715 C CA . THR A 1 94 ? -4.139 -1.987 1.967 1.00 97.44 94 THR A CA 1
ATOM 716 C C . THR A 1 94 ? -4.323 -3.071 3.032 1.00 97.44 94 THR A C 1
ATOM 718 O O . THR A 1 94 ? -4.773 -2.766 4.136 1.00 97.44 94 THR A O 1
ATOM 721 N N . LEU A 1 95 ? -3.906 -4.318 2.774 1.00 98.00 95 LEU A N 1
ATOM 722 C CA . LEU A 1 95 ? -3.838 -5.354 3.809 1.00 98.00 95 LEU A CA 1
ATOM 723 C C . LEU A 1 95 ? -2.835 -4.983 4.908 1.00 98.00 95 LEU A C 1
ATOM 725 O O . LEU A 1 95 ? -3.147 -5.122 6.088 1.00 98.00 95 LEU A O 1
ATOM 729 N N . ALA A 1 96 ? -1.650 -4.486 4.541 1.00 98.12 96 ALA A N 1
ATOM 730 C CA . ALA A 1 96 ? -0.650 -4.032 5.506 1.00 98.12 96 ALA A CA 1
ATOM 731 C C . ALA A 1 96 ? -1.181 -2.900 6.400 1.00 98.12 96 ALA A C 1
ATOM 733 O O . ALA A 1 96 ? -1.053 -2.985 7.622 1.00 98.12 96 ALA A O 1
ATOM 734 N N . GLY A 1 97 ? -1.816 -1.882 5.809 1.00 98.31 97 GLY A N 1
ATOM 735 C CA . GLY A 1 97 ? -2.447 -0.785 6.547 1.00 98.31 97 GLY A CA 1
ATOM 736 C C . GLY A 1 97 ? -3.537 -1.281 7.498 1.00 98.31 97 GLY A C 1
ATOM 737 O O . GLY A 1 97 ? -3.549 -0.923 8.677 1.00 98.31 97 GLY A O 1
ATOM 738 N N . ALA A 1 98 ? -4.385 -2.199 7.027 1.00 98.31 98 ALA A N 1
ATOM 739 C CA . ALA A 1 98 ? -5.436 -2.788 7.846 1.00 98.31 98 ALA A CA 1
ATOM 740 C C . ALA A 1 98 ? -4.897 -3.621 9.020 1.00 98.31 98 ALA A C 1
ATOM 742 O O . ALA A 1 98 ? -5.425 -3.521 10.126 1.00 98.31 98 ALA A O 1
ATOM 743 N N . LEU A 1 99 ? -3.839 -4.411 8.809 1.00 98.56 99 LEU A N 1
ATOM 744 C CA . LEU A 1 99 ? -3.193 -5.189 9.870 1.00 98.56 99 LEU A CA 1
ATOM 745 C C . LEU A 1 99 ? -2.505 -4.291 10.902 1.00 98.56 99 LEU A C 1
ATOM 747 O O . LEU A 1 99 ? -2.587 -4.570 12.096 1.00 98.56 99 LEU A O 1
ATOM 751 N N . LEU A 1 100 ? -1.836 -3.221 10.460 1.00 98.44 100 LEU A N 1
ATOM 752 C CA . LEU A 1 100 ? -1.201 -2.249 11.354 1.00 98.44 100 LEU A CA 1
ATOM 753 C C . LEU A 1 100 ? -2.233 -1.562 12.247 1.00 98.44 100 LEU A C 1
ATOM 755 O O . LEU A 1 100 ? -2.058 -1.543 13.461 1.00 98.44 100 LEU A O 1
ATOM 759 N N . ARG A 1 101 ? -3.343 -1.091 11.668 1.00 97.75 101 ARG A N 1
ATOM 760 C CA . ARG A 1 101 ? -4.436 -0.495 12.442 1.00 97.75 101 ARG A CA 1
ATOM 761 C C . ARG A 1 101 ? -5.044 -1.496 13.419 1.00 97.75 101 ARG A C 1
ATOM 763 O O . ARG A 1 101 ? -5.147 -1.198 14.602 1.00 97.75 101 ARG A O 1
ATOM 770 N N . PHE A 1 102 ? -5.385 -2.695 12.946 1.00 98.38 102 PHE A N 1
ATOM 771 C CA . PHE A 1 102 ? -5.984 -3.730 13.789 1.00 98.38 102 PHE A CA 1
ATOM 772 C C . PHE A 1 102 ? -5.068 -4.119 14.953 1.00 98.38 102 PHE A C 1
ATOM 774 O O . PHE A 1 102 ? -5.534 -4.335 16.063 1.00 98.38 102 PHE A 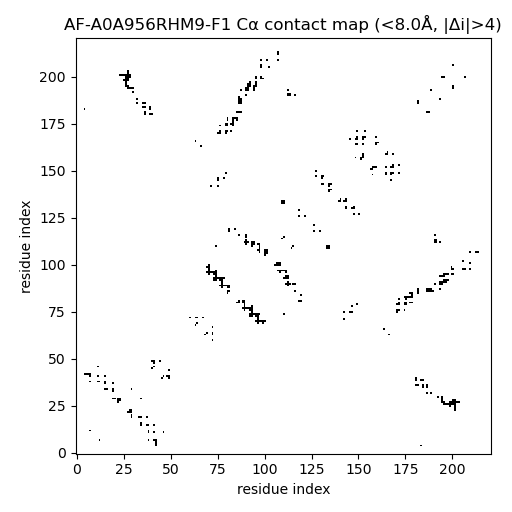O 1
ATOM 781 N N . LYS A 1 103 ? -3.749 -4.145 14.739 1.00 98.31 103 LYS A N 1
ATOM 782 C CA . LYS A 1 103 ? -2.776 -4.377 15.812 1.00 98.31 103 LYS A CA 1
ATOM 783 C C . LYS A 1 103 ? -2.823 -3.303 16.903 1.00 98.31 103 LYS A C 1
ATOM 785 O O . LYS A 1 103 ? -2.567 -3.617 18.062 1.00 98.31 103 LYS A O 1
ATOM 790 N N . GLU A 1 104 ? -3.072 -2.053 16.528 1.00 97.25 104 GLU A N 1
ATOM 791 C CA . GLU A 1 104 ? -3.068 -0.908 17.441 1.00 97.25 104 GLU A CA 1
ATOM 792 C C . GLU A 1 104 ? -4.403 -0.729 18.166 1.00 97.25 104 GLU A C 1
ATOM 794 O O . GLU A 1 104 ? -4.406 -0.372 19.343 1.00 97.25 104 GLU A O 1
ATOM 799 N N . THR A 1 105 ? -5.523 -0.970 17.481 1.00 96.50 105 THR A N 1
ATOM 800 C CA . THR A 1 105 ? -6.857 -0.613 17.988 1.00 96.50 105 THR A CA 1
ATOM 801 C C . THR A 1 105 ? -7.824 -1.783 18.131 1.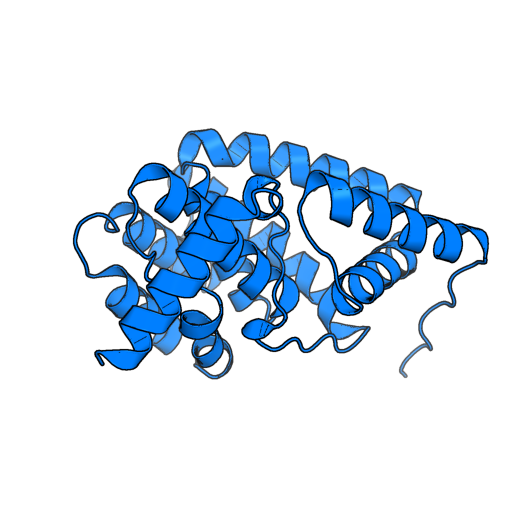00 96.50 105 THR A C 1
ATOM 803 O O . THR A 1 105 ? -8.894 -1.591 18.695 1.00 96.50 105 THR A O 1
ATOM 806 N N . ASP A 1 106 ? -7.482 -2.980 17.643 1.00 96.56 106 ASP A N 1
ATOM 807 C CA . ASP A 1 106 ? -8.402 -4.123 17.502 1.00 96.56 106 ASP A CA 1
ATOM 808 C C . ASP A 1 106 ? -9.648 -3.819 16.633 1.00 96.56 106 ASP A C 1
ATOM 810 O O . ASP A 1 106 ? -10.608 -4.591 16.607 1.00 96.56 106 ASP A O 1
ATOM 814 N N . GLU A 1 107 ? -9.627 -2.728 15.857 1.00 96.00 107 GLU A N 1
ATOM 815 C CA . GLU A 1 107 ? -10.711 -2.332 14.952 1.00 96.00 107 GLU A CA 1
ATOM 816 C C . GLU A 1 107 ? -10.400 -2.701 13.499 1.00 96.00 107 GLU A C 1
ATOM 818 O O . GLU A 1 107 ? -9.270 -2.574 13.014 1.00 96.00 107 GLU A O 1
ATOM 823 N N . LEU A 1 108 ? -11.426 -3.140 12.769 1.00 96.75 108 LEU A N 1
ATOM 824 C CA . LEU A 1 108 ? -11.311 -3.455 11.351 1.00 96.75 108 LEU A CA 1
ATOM 825 C C . LEU A 1 108 ? -11.226 -2.172 10.514 1.00 96.75 108 LEU A C 1
ATOM 827 O O . LEU A 1 108 ? -12.148 -1.363 10.484 1.00 96.75 108 LEU A O 1
ATOM 831 N N . HIS A 1 109 ? -10.123 -2.015 9.785 1.00 96.75 109 HIS A N 1
ATOM 832 C CA . HIS A 1 109 ? -9.904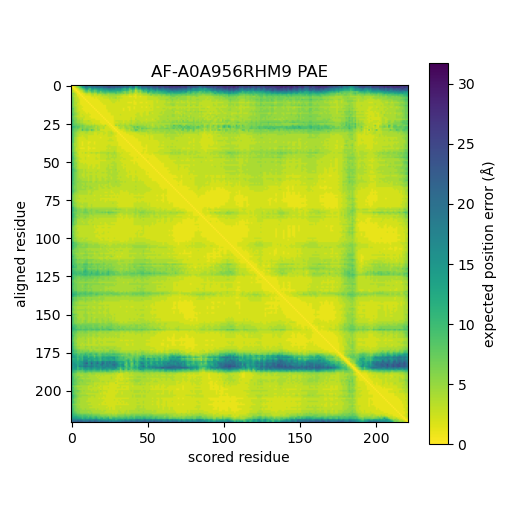 -0.869 8.902 1.00 96.75 109 HIS A CA 1
ATOM 833 C C . HIS A 1 109 ? -10.832 -0.918 7.667 1.00 96.75 109 HIS A C 1
ATOM 835 O O . HIS A 1 109 ? -10.787 -1.903 6.936 1.00 96.75 109 HIS A O 1
ATOM 841 N N . PRO A 1 110 ? -11.635 0.101 7.332 1.00 95.88 110 PRO A N 1
ATOM 842 C CA . PRO A 1 110 ? -12.635 0.011 6.259 1.00 95.88 110 PRO A CA 1
ATOM 843 C C . PRO A 1 110 ? -12.023 -0.170 4.861 1.00 95.88 110 PRO A C 1
ATOM 845 O O . PRO A 1 110 ? -12.638 -0.762 3.973 1.00 95.88 110 PRO A O 1
ATOM 848 N N . VAL A 1 111 ? -10.783 0.282 4.662 1.00 96.31 111 VAL A N 1
ATOM 849 C CA . VAL A 1 111 ? -10.011 0.057 3.430 1.00 96.31 111 VAL A CA 1
ATOM 850 C C . VAL A 1 111 ? -9.154 -1.198 3.595 1.00 96.31 111 VAL A C 1
ATOM 852 O O . VAL A 1 111 ? -8.259 -1.229 4.437 1.00 96.31 111 VAL A O 1
ATOM 855 N N . HIS A 1 112 ? -9.453 -2.240 2.824 1.00 95.44 112 HIS A N 1
ATOM 856 C CA . HIS A 1 112 ? -8.762 -3.531 2.817 1.00 95.44 112 HIS A CA 1
ATOM 857 C C . HIS A 1 112 ? -8.955 -4.205 1.442 1.00 95.44 112 HIS A C 1
ATOM 859 O O . HIS A 1 112 ? -9.800 -3.742 0.674 1.00 95.44 112 HIS A O 1
ATOM 865 N N . PRO A 1 113 ? -8.257 -5.315 1.119 1.00 95.25 113 PRO A N 1
ATOM 866 C CA . PRO A 1 113 ? -8.254 -5.880 -0.233 1.00 95.25 113 PRO A CA 1
ATOM 867 C C . PRO A 1 113 ? -9.631 -6.037 -0.886 1.00 95.25 113 PRO A C 1
ATOM 869 O O . PRO A 1 113 ? -9.822 -5.639 -2.029 1.00 95.25 113 PRO A O 1
ATOM 872 N N . HIS A 1 114 ? -10.615 -6.576 -0.159 1.00 93.94 114 HIS A N 1
ATOM 873 C CA . HIS A 1 114 ? -11.938 -6.815 -0.739 1.00 93.94 114 HIS A CA 1
ATOM 874 C C . HIS A 1 114 ? -12.758 -5.526 -0.875 1.00 93.94 114 HIS A C 1
ATOM 876 O O . HIS A 1 114 ? -13.572 -5.433 -1.789 1.00 93.94 114 HIS A O 1
ATOM 882 N N . SER A 1 115 ? -12.560 -4.531 0.001 1.00 93.06 115 SER A N 1
ATOM 883 C CA . SER A 1 115 ? -13.312 -3.275 -0.090 1.00 93.06 115 SER A CA 1
ATOM 884 C C . SER A 1 115 ? -12.837 -2.392 -1.240 1.00 93.06 115 SER A C 1
ATOM 886 O O . SER A 1 115 ? -13.643 -1.639 -1.785 1.00 93.06 115 SER A O 1
ATOM 888 N N . ILE A 1 116 ? -11.571 -2.530 -1.652 1.00 92.69 116 ILE A N 1
ATOM 889 C CA . ILE A 1 116 ? -11.015 -1.782 -2.784 1.00 92.69 116 ILE A CA 1
ATOM 890 C C . ILE A 1 116 ? -11.092 -2.520 -4.123 1.00 92.69 116 ILE A C 1
ATOM 892 O O . ILE A 1 116 ? -10.904 -1.896 -5.158 1.00 92.69 116 ILE A O 1
ATOM 896 N N . ALA A 1 117 ? -11.396 -3.821 -4.133 1.00 91.50 117 ALA A N 1
ATOM 897 C CA . ALA A 1 117 ? -11.471 -4.609 -5.365 1.00 91.50 117 ALA A CA 1
ATOM 898 C C . ALA A 1 117 ? -12.481 -4.039 -6.371 1.00 91.50 117 ALA A C 1
ATOM 900 O O . ALA A 1 117 ? -12.190 -3.943 -7.558 1.00 91.50 117 ALA A O 1
ATOM 901 N N . ALA A 1 118 ? -13.641 -3.594 -5.883 1.00 89.00 118 ALA A N 1
ATOM 902 C CA . ALA A 1 118 ? -14.665 -2.981 -6.724 1.00 89.00 118 ALA A CA 1
ATOM 903 C C . ALA A 1 118 ? -14.254 -1.607 -7.281 1.00 89.00 118 ALA A C 1
ATOM 905 O O . ALA A 1 118 ? -14.860 -1.155 -8.243 1.00 89.00 118 ALA A O 1
ATOM 906 N N . LEU A 1 119 ? -13.244 -0.946 -6.699 1.00 91.06 119 LEU A N 1
ATOM 907 C CA . LEU A 1 119 ? -12.796 0.373 -7.154 1.00 91.06 119 LEU A CA 1
ATOM 908 C C . LEU A 1 119 ? -12.043 0.307 -8.487 1.00 91.06 119 LEU A C 1
ATOM 910 O O . LEU A 1 119 ? -12.023 1.301 -9.196 1.00 91.06 119 LEU A O 1
ATOM 914 N N . PHE A 1 120 ? -11.464 -0.845 -8.849 1.00 84.88 120 PHE A N 1
ATOM 915 C CA . PHE A 1 120 ? -10.774 -1.029 -10.135 1.00 84.88 120 PHE A CA 1
ATOM 916 C C . PHE A 1 120 ? -11.704 -0.924 -11.353 1.00 84.88 120 PHE A C 1
ATOM 918 O O . PHE A 1 120 ? -11.225 -0.757 -12.469 1.00 84.88 120 PHE A O 1
ATOM 925 N N . GLU A 1 121 ? -13.014 -1.049 -11.141 1.00 87.25 121 GLU A N 1
ATOM 926 C CA . GLU A 1 121 ? -14.034 -1.024 -12.195 1.00 87.25 121 GLU A CA 1
ATOM 927 C C . GLU A 1 121 ? -14.798 0.311 -12.239 1.00 87.25 121 GLU A C 1
ATOM 929 O O . GLU A 1 121 ? -15.748 0.453 -13.008 1.00 87.25 121 GLU A O 1
ATOM 934 N N . LEU A 1 122 ? -14.437 1.264 -11.375 1.00 90.56 122 LEU A N 1
ATOM 935 C CA . LEU A 1 122 ? -15.075 2.573 -11.289 1.00 90.56 122 LEU A CA 1
ATOM 936 C C . LEU A 1 122 ? -14.300 3.612 -12.099 1.00 90.56 122 LEU A C 1
ATOM 938 O O . LEU A 1 122 ? -13.085 3.523 -12.253 1.00 90.56 122 LEU A O 1
ATOM 942 N N . GLU A 1 123 ? -15.013 4.634 -12.559 1.00 88.88 123 GLU A N 1
ATOM 943 C CA . GLU A 1 123 ? -14.394 5.849 -13.081 1.00 88.88 123 GLU A CA 1
ATOM 944 C C . GLU A 1 123 ? -13.785 6.661 -11.926 1.00 88.88 123 GLU A C 1
ATOM 946 O O . GLU A 1 123 ? -14.278 6.621 -10.797 1.00 88.88 123 GLU A O 1
ATOM 951 N N . ASP A 1 124 ? -12.750 7.459 -12.200 1.00 84.94 124 ASP A N 1
ATOM 952 C CA . ASP A 1 124 ? -11.967 8.136 -11.152 1.00 84.94 124 ASP A CA 1
ATOM 953 C C . ASP A 1 124 ? -12.815 8.979 -10.178 1.00 84.94 124 ASP A C 1
ATOM 955 O O . ASP A 1 124 ? -12.566 8.994 -8.970 1.00 84.94 124 ASP A O 1
ATOM 959 N N . HIS A 1 125 ? -13.850 9.660 -10.682 1.00 84.69 125 HIS A N 1
ATOM 960 C CA . HIS A 1 125 ? -14.760 10.459 -9.855 1.00 84.69 125 HIS A CA 1
ATOM 961 C C . HIS A 1 125 ? -15.593 9.603 -8.884 1.00 84.69 125 HIS A C 1
ATOM 963 O O . HIS A 1 125 ? -15.749 9.965 -7.716 1.00 84.69 125 HIS A O 1
ATOM 969 N N . ASP A 1 126 ? -16.062 8.438 -9.336 1.00 92.19 126 ASP A N 1
ATOM 970 C CA . ASP A 1 126 ? -16.826 7.487 -8.526 1.00 92.19 126 ASP A CA 1
ATOM 971 C C . ASP A 1 126 ? -15.940 6.845 -7.446 1.00 92.19 126 ASP A C 1
ATOM 973 O O . ASP A 1 126 ? -16.408 6.531 -6.346 1.00 92.19 126 ASP A O 1
ATOM 977 N N . VAL A 1 127 ? -14.638 6.683 -7.721 1.00 92.31 127 VAL A N 1
ATOM 978 C CA . VAL A 1 127 ? -13.668 6.186 -6.734 1.00 92.31 127 VAL A CA 1
ATOM 979 C C . VAL A 1 127 ? -13.577 7.131 -5.537 1.00 92.31 127 VAL A C 1
ATOM 981 O O . VAL A 1 127 ? -13.607 6.665 -4.395 1.00 92.31 127 VAL A O 1
ATOM 984 N N . ILE A 1 128 ? -13.514 8.447 -5.765 1.00 93.12 128 ILE A N 1
ATOM 985 C CA . ILE A 1 128 ? -13.440 9.447 -4.689 1.00 93.12 128 ILE A CA 1
ATOM 986 C C . ILE A 1 128 ? -14.681 9.371 -3.794 1.00 93.12 128 ILE A C 1
ATOM 988 O O . ILE A 1 128 ? -14.551 9.264 -2.572 1.00 93.12 128 ILE A O 1
ATOM 992 N N . GLU A 1 129 ? -15.881 9.365 -4.384 1.00 94.00 129 GLU A N 1
ATOM 993 C CA . GLU A 1 129 ? -17.130 9.249 -3.621 1.00 94.00 129 GLU A CA 1
ATOM 994 C C . GLU A 1 129 ? -17.183 7.947 -2.818 1.00 94.00 129 GLU A C 1
ATOM 996 O O . GLU A 1 129 ? -17.582 7.930 -1.647 1.00 94.00 129 GLU A O 1
ATOM 1001 N N . ARG A 1 130 ? -16.737 6.839 -3.417 1.00 94.94 130 ARG A N 1
ATOM 1002 C CA . ARG A 1 130 ? -16.727 5.544 -2.743 1.00 94.94 130 ARG A CA 1
ATOM 1003 C C . ARG A 1 130 ? -15.728 5.499 -1.587 1.00 94.94 130 ARG A C 1
ATOM 1005 O O . ARG A 1 130 ? -16.041 4.915 -0.547 1.00 94.94 130 ARG A O 1
ATOM 1012 N N . LEU A 1 131 ? -14.560 6.123 -1.732 1.00 94.25 131 LEU A N 1
ATOM 1013 C CA . LEU A 1 131 ? -13.583 6.262 -0.651 1.00 94.25 131 LEU A CA 1
ATOM 1014 C C . LEU A 1 131 ? -14.116 7.141 0.483 1.00 94.25 131 LEU A C 1
ATOM 1016 O O . LEU A 1 131 ? -13.931 6.790 1.650 1.00 94.25 131 LEU A O 1
ATOM 1020 N N . ASP A 1 132 ? -14.823 8.228 0.165 1.00 95.00 132 ASP A N 1
ATOM 1021 C CA . ASP A 1 132 ? -15.459 9.083 1.171 1.00 95.00 132 ASP A CA 1
ATOM 1022 C C . ASP A 1 132 ? -16.481 8.298 2.005 1.00 95.00 132 ASP A C 1
ATOM 1024 O O . ASP A 1 132 ? -16.478 8.377 3.233 1.00 95.00 132 ASP A O 1
ATOM 1028 N N . GLN A 1 133 ? -17.286 7.450 1.355 1.00 95.56 133 GLN A N 1
ATOM 1029 C CA . GLN A 1 133 ? -18.229 6.560 2.036 1.00 95.56 133 GLN A CA 1
ATOM 1030 C C . GLN A 1 133 ? -17.536 5.512 2.914 1.00 95.56 133 GLN A C 1
ATOM 1032 O O . GLN A 1 133 ? -17.996 5.265 4.028 1.00 95.56 133 GLN A O 1
ATOM 1037 N N . LEU A 1 134 ? -16.462 4.876 2.428 1.00 94.75 134 LEU A N 1
ATOM 1038 C CA . LEU A 1 134 ? -15.718 3.865 3.190 1.00 94.75 134 LEU A CA 1
ATOM 1039 C C . LEU A 1 134 ? -15.068 4.464 4.442 1.00 94.75 134 LEU A C 1
ATOM 1041 O O . LEU A 1 134 ? -15.022 3.816 5.482 1.00 94.75 134 LEU A O 1
ATOM 1045 N N . LEU A 1 135 ? -14.580 5.699 4.348 1.00 96.62 135 LEU A N 1
ATOM 1046 C CA . LEU A 1 135 ? -13.828 6.371 5.408 1.00 96.62 135 LEU A CA 1
ATOM 1047 C C . LEU A 1 135 ? -14.684 7.350 6.227 1.00 96.62 135 LEU A C 1
ATOM 1049 O O . LEU A 1 135 ? -14.141 8.180 6.952 1.00 96.62 135 LEU A O 1
ATOM 1053 N N . ARG A 1 136 ? -16.017 7.280 6.117 1.00 95.75 136 ARG A N 1
ATOM 1054 C CA . ARG A 1 136 ? -16.937 8.207 6.799 1.00 95.75 136 ARG A CA 1
ATOM 1055 C C . ARG A 1 136 ? -16.994 8.023 8.316 1.00 95.75 136 ARG A C 1
ATOM 1057 O O . ARG A 1 136 ? -17.445 8.926 9.016 1.00 95.75 136 ARG A O 1
ATOM 1064 N N . GLU A 1 137 ? -16.665 6.825 8.795 1.00 92.75 137 GLU A N 1
ATOM 1065 C CA . GLU A 1 137 ? -16.794 6.474 10.207 1.00 92.75 137 GLU A CA 1
ATOM 1066 C C . GLU A 1 137 ? -15.768 7.257 11.051 1.00 92.75 137 GLU A C 1
ATOM 1068 O O . GLU A 1 137 ? -14.687 7.585 10.547 1.00 92.75 137 GLU A O 1
ATOM 1073 N N . PRO A 1 138 ? -16.075 7.566 12.326 1.00 92.56 138 PRO A N 1
ATOM 1074 C CA . PRO A 1 138 ? -15.161 8.313 13.186 1.00 92.56 138 PRO A CA 1
ATOM 1075 C C . PRO A 1 138 ? -13.785 7.645 13.308 1.00 92.56 138 PRO A C 1
ATOM 1077 O O . PRO A 1 138 ? -13.688 6.422 13.409 1.00 92.56 138 PRO A O 1
ATOM 1080 N N . GLY A 1 139 ? -12.721 8.448 13.348 1.00 93.06 139 GLY A N 1
ATOM 1081 C CA . GLY A 1 139 ? -11.338 7.974 13.462 1.00 93.06 139 GLY A CA 1
ATOM 1082 C C . GLY A 1 139 ? -10.609 7.785 12.127 1.00 93.06 139 GLY A C 1
ATOM 1083 O O . GLY A 1 139 ? -9.428 7.432 12.137 1.00 93.06 139 GLY A O 1
ATOM 1084 N N . TYR A 1 140 ? -11.278 8.042 10.998 1.00 96.62 140 TYR A N 1
ATOM 1085 C CA . TYR A 1 140 ? -10.702 7.991 9.648 1.00 96.62 140 TYR A CA 1
ATOM 1086 C C . TYR A 1 140 ? -10.669 9.354 8.944 1.00 96.62 140 TYR A C 1
ATOM 1088 O O . TYR A 1 140 ? -10.379 9.424 7.752 1.00 96.62 140 TYR A O 1
ATOM 1096 N N . GLU A 1 141 ? -10.930 10.454 9.652 1.00 96.94 141 GLU A N 1
ATOM 1097 C CA . GLU A 1 141 ? -11.069 11.791 9.069 1.00 96.94 141 GLU A CA 1
ATOM 1098 C C . GLU A 1 141 ? -9.796 12.261 8.355 1.00 96.94 141 GLU A C 1
ATOM 1100 O O . GLU A 1 141 ? -9.876 12.819 7.257 1.00 96.94 141 GLU A O 1
ATOM 1105 N N . ASP A 1 142 ? -8.629 12.010 8.953 1.00 96.44 142 ASP A N 1
ATOM 1106 C CA . ASP A 1 142 ? -7.335 12.362 8.363 1.00 96.44 142 ASP A CA 1
ATOM 1107 C C . ASP A 1 142 ? -7.048 11.540 7.109 1.00 96.44 142 ASP A C 1
ATOM 1109 O O . ASP A 1 142 ? -6.763 12.110 6.057 1.00 96.44 142 ASP A O 1
ATOM 1113 N N . LEU A 1 143 ? -7.208 10.216 7.187 1.00 97.81 143 LEU A N 1
ATOM 1114 C CA . LEU A 1 143 ? -7.004 9.328 6.044 1.00 97.81 143 LEU A CA 1
ATOM 1115 C C . LEU A 1 143 ? -7.985 9.645 4.908 1.00 97.81 143 LEU A C 1
ATOM 1117 O O . LEU A 1 143 ? -7.593 9.660 3.744 1.00 97.81 143 LEU A O 1
ATOM 1121 N N . ARG A 1 144 ? -9.244 9.960 5.234 1.00 97.75 144 ARG A N 1
ATOM 1122 C CA . ARG A 1 144 ? -10.254 10.412 4.270 1.00 97.75 144 ARG A CA 1
ATOM 1123 C C . ARG A 1 144 ? -9.806 11.682 3.568 1.00 97.75 144 ARG A C 1
ATOM 1125 O O . ARG A 1 144 ? -9.819 11.726 2.339 1.00 97.75 144 ARG A O 1
ATOM 1132 N N . ARG A 1 145 ? -9.377 12.702 4.323 1.00 97.44 145 ARG A N 1
ATOM 1133 C CA . ARG A 1 145 ? -8.851 13.954 3.758 1.00 97.44 145 ARG A CA 1
ATOM 1134 C C . ARG A 1 145 ? -7.653 13.673 2.850 1.00 97.44 145 ARG A C 1
ATOM 1136 O O . ARG A 1 145 ? -7.634 14.163 1.726 1.00 97.44 145 ARG A O 1
ATOM 1143 N N . GLN A 1 146 ? -6.687 12.889 3.316 1.00 97.94 146 GLN A N 1
ATOM 1144 C CA . GLN A 1 146 ? -5.453 12.577 2.591 1.00 97.94 146 GLN A CA 1
ATOM 1145 C C . GLN A 1 146 ? -5.731 11.806 1.298 1.00 97.94 146 GLN A C 1
ATOM 1147 O O . GLN A 1 146 ? -5.258 12.215 0.243 1.00 97.94 146 GLN A O 1
ATOM 1152 N N . ALA A 1 147 ? -6.562 10.761 1.342 1.00 97.19 147 ALA A N 1
ATOM 1153 C CA . ALA A 1 147 ? -6.954 9.997 0.158 1.00 97.19 147 ALA A CA 1
ATOM 1154 C C . ALA A 1 147 ? -7.665 10.881 -0.881 1.00 97.19 147 ALA A C 1
ATOM 1156 O O . ALA A 1 147 ? -7.301 10.859 -2.054 1.00 97.19 147 ALA A O 1
ATOM 1157 N N . ASN A 1 148 ? -8.615 11.719 -0.448 1.00 96.25 148 ASN A N 1
A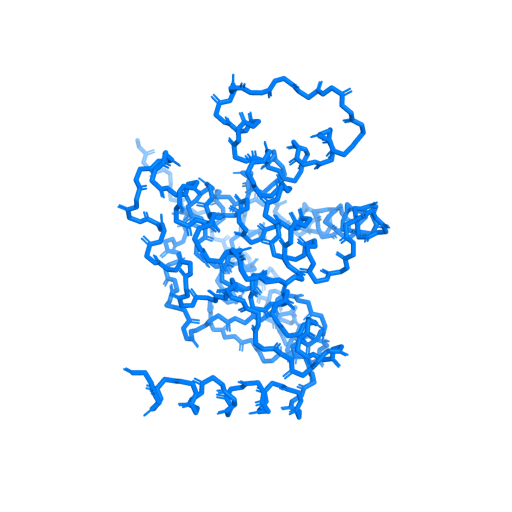TOM 1158 C CA . ASN A 1 148 ? -9.297 12.670 -1.332 1.00 96.25 148 ASN A CA 1
ATOM 1159 C C . ASN A 1 148 ? -8.311 13.655 -1.981 1.00 96.25 148 ASN A C 1
ATOM 1161 O O . ASN A 1 148 ? -8.360 13.879 -3.187 1.00 96.25 148 ASN A O 1
ATOM 1165 N N . ARG A 1 149 ? -7.398 14.247 -1.198 1.00 97.12 149 ARG A N 1
ATOM 1166 C CA . ARG A 1 149 ? -6.383 15.177 -1.723 1.00 97.12 149 ARG A CA 1
ATOM 1167 C C . ARG A 1 149 ? -5.448 14.487 -2.711 1.00 97.12 149 ARG A C 1
ATOM 1169 O O . ARG A 1 149 ? -5.206 15.038 -3.776 1.00 97.12 149 ARG A O 1
ATOM 1176 N N . MET A 1 150 ? -4.997 13.276 -2.394 1.00 97.31 150 MET A N 1
ATOM 1177 C CA . MET A 1 150 ? -4.130 12.468 -3.252 1.00 97.31 150 MET A CA 1
ATOM 1178 C C . MET A 1 150 ? -4.766 12.194 -4.623 1.00 97.31 150 MET A C 1
ATOM 1180 O O . MET A 1 150 ? -4.121 12.412 -5.645 1.00 97.31 150 MET A O 1
ATOM 1184 N N . TYR A 1 151 ? -6.042 11.793 -4.659 1.00 95.75 151 TYR A N 1
ATOM 1185 C CA . TYR A 1 151 ? -6.775 11.601 -5.918 1.00 95.75 151 TYR A CA 1
ATOM 1186 C C . TYR A 1 151 ? -6.941 12.910 -6.696 1.00 95.75 151 TYR A C 1
ATOM 1188 O O . TYR A 1 151 ? -6.729 12.941 -7.903 1.00 95.75 151 TYR A O 1
ATOM 1196 N N . ARG A 1 152 ? -7.257 14.021 -6.023 1.00 95.69 152 ARG A N 1
ATOM 1197 C CA . ARG A 1 152 ? -7.399 15.324 -6.695 1.00 95.69 152 ARG A CA 1
ATOM 1198 C C . ARG A 1 152 ? -6.076 15.861 -7.246 1.00 95.69 152 ARG A C 1
ATOM 1200 O O . ARG A 1 152 ? -6.092 16.531 -8.273 1.00 95.69 152 ARG A O 1
ATOM 1207 N N . ILE A 1 153 ? -4.948 15.551 -6.605 1.00 96.69 153 ILE A N 1
ATOM 1208 C CA . ILE A 1 153 ? -3.607 15.827 -7.144 1.00 96.69 153 ILE A CA 1
ATOM 1209 C C . ILE A 1 153 ? -3.370 14.988 -8.404 1.00 96.69 153 ILE A C 1
ATOM 1211 O O . ILE A 1 153 ? -2.978 15.534 -9.431 1.00 96.69 153 ILE A O 1
ATOM 1215 N N . PHE A 1 154 ? -3.668 13.684 -8.360 1.00 95.25 154 PHE A N 1
ATOM 1216 C CA . PHE A 1 154 ? -3.551 12.800 -9.526 1.00 95.25 154 PHE A CA 1
ATOM 1217 C C . PHE A 1 154 ? -4.375 13.296 -10.727 1.00 95.25 154 PHE A C 1
ATOM 1219 O O . PHE A 1 154 ? -3.862 13.368 -11.843 1.00 95.25 154 PHE A O 1
ATOM 1226 N N . LEU A 1 155 ? -5.621 13.711 -10.484 1.00 94.75 155 LEU A N 1
ATOM 1227 C CA . LEU A 1 155 ? -6.528 14.249 -11.501 1.00 94.75 155 LEU A CA 1
ATOM 1228 C C . LEU A 1 155 ? -6.190 15.680 -11.948 1.00 94.75 155 LEU A C 1
ATOM 1230 O O . LEU A 1 155 ? -6.880 16.228 -12.805 1.00 94.75 155 LEU A O 1
ATOM 1234 N 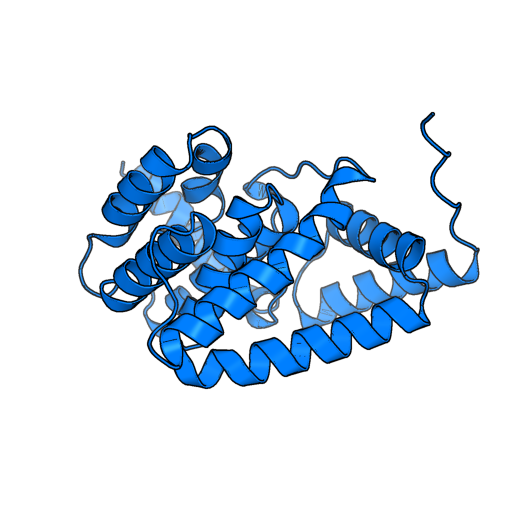N . GLN A 1 156 ? -5.144 16.297 -11.385 1.00 95.38 156 GLN A N 1
ATOM 1235 C CA . GLN A 1 156 ? -4.753 17.690 -11.641 1.00 95.38 156 GLN A CA 1
ATOM 1236 C C . GLN A 1 156 ? -5.856 18.710 -11.292 1.00 95.38 156 GLN A C 1
ATOM 1238 O O . GLN A 1 156 ? -5.902 19.819 -11.822 1.00 95.38 156 GLN A O 1
ATOM 1243 N N . GLU A 1 157 ? -6.748 18.353 -10.367 1.00 95.88 157 GLU A N 1
ATOM 1244 C CA . GLU A 1 157 ? -7.799 19.227 -9.832 1.00 95.88 157 GLU A CA 1
ATOM 1245 C C . GLU A 1 157 ? -7.348 20.019 -8.598 1.00 95.88 157 GLU A C 1
ATOM 1247 O O . GLU A 1 157 ? -8.048 20.927 -8.133 1.00 95.88 157 GLU A O 1
ATOM 1252 N N . LEU A 1 158 ? -6.209 19.635 -8.021 1.00 95.75 158 LEU A N 1
ATOM 1253 C CA . LEU A 1 158 ? -5.588 20.276 -6.873 1.00 95.75 158 LEU A CA 1
ATOM 1254 C C . LEU A 1 158 ? -4.086 20.413 -7.126 1.00 95.75 158 LEU A C 1
ATOM 1256 O O . LEU A 1 158 ? -3.375 19.416 -7.189 1.00 95.75 158 LEU A O 1
ATOM 1260 N N . GLU A 1 159 ? -3.611 21.654 -7.206 1.00 95.88 159 GLU A N 1
ATOM 1261 C CA . GLU A 1 159 ? -2.176 21.940 -7.200 1.00 95.88 159 GLU A CA 1
ATOM 1262 C C . GLU A 1 159 ? -1.623 21.743 -5.774 1.00 95.88 159 GLU A C 1
ATOM 1264 O O . GLU A 1 159 ? -2.214 22.283 -4.825 1.00 95.88 159 GLU A O 1
ATOM 1269 N N . PRO A 1 160 ? -0.515 21.001 -5.586 1.00 96.25 160 PRO A N 1
ATOM 1270 C CA . PRO A 1 160 ? 0.127 20.862 -4.283 1.00 96.25 160 PRO A CA 1
ATOM 1271 C C . PRO A 1 160 ? 0.513 22.223 -3.689 1.00 96.25 160 PRO A C 1
ATOM 1273 O O . PRO A 1 160 ? 1.201 23.020 -4.323 1.00 96.25 160 PRO A O 1
ATOM 1276 N N . ALA A 1 161 ? 0.063 22.500 -2.463 1.00 95.56 161 ALA A N 1
ATOM 1277 C CA . ALA A 1 161 ? 0.289 23.791 -1.802 1.00 95.56 161 ALA A CA 1
ATOM 1278 C C . ALA A 1 161 ? 0.901 23.668 -0.398 1.00 95.56 161 ALA A C 1
ATOM 1280 O O . ALA A 1 161 ? 1.234 24.675 0.228 1.00 95.56 161 ALA A O 1
ATOM 1281 N N . THR A 1 162 ? 1.017 22.447 0.119 1.00 96.69 162 THR A N 1
ATOM 1282 C CA . THR A 1 162 ? 1.566 22.145 1.442 1.00 96.69 162 THR A CA 1
ATOM 1283 C C . THR A 1 162 ? 2.564 20.996 1.347 1.00 96.69 162 THR A C 1
ATOM 1285 O O . THR A 1 162 ? 2.505 20.206 0.411 1.00 96.69 162 THR A O 1
ATOM 1288 N N . GLU A 1 163 ? 3.434 20.858 2.348 1.00 95.88 163 GLU A N 1
ATOM 1289 C CA . GLU A 1 163 ? 4.355 19.715 2.444 1.00 95.88 163 GLU A CA 1
ATOM 1290 C C . GLU A 1 163 ? 3.599 18.371 2.468 1.00 95.88 163 GLU A C 1
ATOM 1292 O O . GLU A 1 163 ? 4.039 17.406 1.850 1.00 95.88 163 GLU A O 1
ATOM 1297 N N . GLU A 1 164 ? 2.417 18.315 3.103 1.00 96.88 164 GLU A N 1
ATOM 1298 C CA . GLU A 1 164 ? 1.547 17.127 3.062 1.00 96.88 164 GLU A CA 1
ATOM 1299 C C . GLU A 1 164 ? 1.149 16.789 1.613 1.00 96.88 164 GLU A C 1
ATOM 1301 O O . GLU A 1 164 ? 1.243 15.632 1.207 1.00 96.88 164 GLU A O 1
ATOM 1306 N N . ASP A 1 165 ? 0.768 17.789 0.811 1.00 97.50 165 ASP A N 1
ATOM 1307 C CA . ASP A 1 165 ? 0.385 17.587 -0.595 1.00 97.50 165 ASP A CA 1
ATOM 1308 C C . ASP A 1 165 ? 1.548 17.136 -1.464 1.00 97.50 165 ASP A C 1
ATOM 1310 O O . ASP A 1 165 ? 1.373 16.272 -2.319 1.00 97.50 165 ASP A O 1
ATOM 1314 N N . GLU A 1 166 ? 2.731 17.712 -1.251 1.00 97.12 166 GLU A N 1
ATOM 1315 C CA . GLU A 1 166 ? 3.940 17.315 -1.969 1.00 97.12 166 GLU A CA 1
ATOM 1316 C C . GLU A 1 166 ? 4.243 15.834 -1.721 1.00 97.12 166 GLU A C 1
ATOM 1318 O O . GLU A 1 166 ? 4.522 15.095 -2.664 1.00 97.12 166 GLU A O 1
ATOM 1323 N N . LEU A 1 167 ? 4.116 15.366 -0.476 1.00 97.31 167 LEU A N 1
ATOM 1324 C CA . LEU A 1 167 ? 4.312 13.956 -0.143 1.00 97.31 167 LEU A CA 1
ATOM 1325 C C . LEU A 1 167 ? 3.216 13.059 -0.732 1.00 97.31 167 LEU A C 1
ATOM 1327 O O . LEU A 1 167 ? 3.529 11.980 -1.234 1.00 97.31 167 LEU A O 1
ATOM 1331 N N . LEU A 1 168 ? 1.949 13.489 -0.721 1.00 97.94 168 LEU A N 1
ATOM 1332 C CA . LEU A 1 168 ? 0.861 12.753 -1.379 1.00 97.94 168 LEU A CA 1
ATOM 1333 C C . LEU A 1 168 ? 1.100 12.636 -2.892 1.00 97.94 168 LEU A C 1
ATOM 1335 O O . LEU A 1 168 ? 0.944 11.551 -3.450 1.00 97.94 168 LEU A O 1
ATOM 1339 N N . GLY A 1 169 ? 1.537 13.718 -3.542 1.00 97.00 169 GLY A N 1
ATOM 1340 C CA . GLY A 1 169 ? 1.929 13.716 -4.952 1.00 97.00 169 GLY A CA 1
ATOM 1341 C C . GLY A 1 169 ? 3.083 12.753 -5.227 1.00 97.00 169 GLY A C 1
ATOM 1342 O O . GLY A 1 169 ? 2.996 11.933 -6.136 1.00 97.00 169 GLY A O 1
ATOM 1343 N N . GLN A 1 170 ? 4.118 12.758 -4.382 1.00 95.75 170 GLN A N 1
ATOM 1344 C CA . GLN A 1 170 ? 5.237 11.821 -4.509 1.00 95.75 170 GLN A CA 1
ATOM 1345 C C . GLN A 1 170 ? 4.813 10.354 -4.320 1.00 95.75 170 GLN A C 1
ATOM 1347 O O . GLN A 1 170 ? 5.345 9.482 -5.008 1.00 95.75 170 GLN A O 1
ATOM 1352 N N . ILE A 1 171 ? 3.860 10.058 -3.422 1.00 96.19 171 ILE A N 1
ATOM 1353 C CA . ILE A 1 171 ? 3.289 8.705 -3.280 1.00 96.19 171 ILE A CA 1
ATOM 1354 C C . ILE A 1 171 ? 2.621 8.283 -4.597 1.00 96.19 171 ILE A C 1
ATOM 1356 O O . ILE A 1 171 ? 2.870 7.178 -5.079 1.00 96.19 171 ILE A O 1
ATOM 1360 N N . VAL A 1 172 ? 1.812 9.156 -5.207 1.00 94.69 172 VAL A N 1
ATOM 1361 C CA . VAL A 1 172 ? 1.172 8.875 -6.503 1.00 94.69 172 VAL A CA 1
ATOM 1362 C C . VAL A 1 172 ? 2.221 8.623 -7.578 1.00 94.69 172 VAL A C 1
ATOM 1364 O O . VAL A 1 172 ? 2.225 7.556 -8.185 1.00 94.69 172 VAL A O 1
ATOM 1367 N N . GLU A 1 173 ? 3.141 9.564 -7.791 1.00 92.25 173 GLU A N 1
ATOM 1368 C CA . GLU A 1 173 ? 4.161 9.473 -8.841 1.00 92.25 173 GLU A CA 1
ATOM 1369 C C . GLU A 1 173 ? 4.994 8.195 -8.728 1.00 92.25 173 GLU A C 1
ATOM 1371 O O . GLU A 1 173 ? 5.237 7.501 -9.718 1.00 92.25 173 GLU A O 1
ATOM 1376 N N . PHE A 1 174 ? 5.407 7.850 -7.509 1.00 89.81 174 PHE A N 1
ATOM 1377 C CA . PHE A 1 174 ? 6.245 6.686 -7.277 1.00 89.81 174 PHE A CA 1
ATOM 1378 C C . PHE A 1 174 ? 5.502 5.382 -7.573 1.00 89.81 174 PHE A C 1
ATOM 1380 O O . PHE A 1 174 ? 6.052 4.493 -8.230 1.00 89.81 174 PHE A O 1
ATOM 1387 N N . TRP A 1 175 ? 4.262 5.236 -7.099 1.00 88.69 175 TRP A N 1
ATOM 1388 C CA . TRP A 1 175 ? 3.512 3.992 -7.290 1.00 88.69 175 TRP A CA 1
ATOM 1389 C C . TRP A 1 175 ? 2.861 3.888 -8.671 1.00 88.69 175 TRP A C 1
ATOM 1391 O O . TRP A 1 175 ? 2.682 2.771 -9.155 1.00 88.69 175 TRP A O 1
ATOM 1401 N N . MET A 1 176 ? 2.667 4.998 -9.386 1.00 83.88 176 MET A N 1
ATOM 1402 C CA . MET A 1 176 ? 2.323 4.986 -10.813 1.00 83.88 176 MET A CA 1
ATOM 1403 C C . MET A 1 176 ? 3.395 4.311 -11.674 1.00 83.88 176 MET A C 1
ATOM 1405 O O . MET A 1 176 ? 3.072 3.650 -12.658 1.00 83.88 176 MET A O 1
ATOM 1409 N N . TRP A 1 177 ? 4.672 4.391 -11.295 1.00 75.44 177 TRP A N 1
ATOM 1410 C CA . TRP A 1 177 ? 5.718 3.655 -12.008 1.00 75.44 177 TRP A CA 1
ATOM 1411 C C . TRP A 1 177 ? 5.607 2.130 -11.808 1.00 75.44 177 TRP A C 1
ATOM 1413 O O . TRP A 1 177 ? 5.926 1.349 -12.703 1.00 75.44 177 TRP A O 1
ATOM 1423 N N . THR A 1 178 ? 5.087 1.676 -10.662 1.00 70.88 178 THR A N 1
ATOM 1424 C CA . THR A 1 178 ? 4.971 0.235 -10.347 1.00 70.88 178 THR A CA 1
ATOM 1425 C C . THR A 1 178 ? 3.913 -0.504 -11.170 1.00 70.88 178 THR A C 1
ATOM 1427 O O . THR A 1 178 ? 3.878 -1.736 -11.189 1.00 70.88 178 THR A O 1
ATOM 1430 N N . VAL A 1 179 ? 3.094 0.240 -11.912 1.00 68.88 179 VAL A N 1
ATOM 1431 C CA . VAL A 1 179 ? 2.101 -0.271 -12.860 1.00 68.88 179 VAL A CA 1
ATOM 1432 C C . VAL A 1 179 ? 2.749 -1.126 -13.943 1.00 68.88 179 VAL A C 1
ATOM 1434 O O . VAL A 1 179 ? 2.226 -2.192 -14.280 1.00 68.88 179 VAL A O 1
ATOM 1437 N N . GLU A 1 180 ? 3.935 -0.728 -14.414 1.00 64.12 180 GLU A N 1
ATOM 1438 C CA . GLU A 1 180 ? 4.686 -1.450 -15.446 1.00 64.12 180 GLU A CA 1
ATOM 1439 C C . GLU A 1 180 ? 4.973 -2.904 -15.032 1.00 64.12 180 GLU A C 1
ATOM 1441 O O . GLU A 1 180 ? 4.925 -3.811 -15.863 1.00 64.12 180 GLU A O 1
ATOM 1446 N N . CYS A 1 181 ? 5.164 -3.160 -13.733 1.00 64.56 181 CYS A N 1
ATOM 1447 C CA . CYS A 1 181 ? 5.469 -4.488 -13.199 1.00 64.56 181 CYS A CA 1
ATOM 1448 C C . CYS A 1 181 ? 4.260 -5.439 -13.212 1.00 64.56 181 CYS A C 1
ATOM 1450 O O . CYS A 1 181 ? 4.427 -6.657 -13.243 1.00 64.56 181 CYS A O 1
ATOM 1452 N N . SER A 1 182 ? 3.037 -4.901 -13.188 1.00 57.84 182 SER A N 1
ATOM 1453 C CA . SER A 1 182 ? 1.800 -5.694 -13.255 1.00 57.84 182 SER A CA 1
ATOM 1454 C C . SER A 1 182 ? 1.341 -5.958 -14.694 1.00 57.84 182 SER A C 1
ATOM 1456 O O . SER A 1 182 ? 0.737 -6.997 -14.970 1.00 57.84 182 SER A O 1
ATOM 1458 N N . ILE A 1 183 ? 1.689 -5.056 -15.623 1.00 55.06 183 ILE A N 1
ATOM 1459 C CA . ILE A 1 183 ? 1.308 -5.125 -17.039 1.00 55.06 183 ILE A CA 1
ATOM 1460 C C . ILE A 1 183 ? 2.049 -6.251 -17.773 1.00 55.06 183 ILE A C 1
ATOM 1462 O O . ILE A 1 183 ? 1.430 -6.979 -18.547 1.00 55.06 183 ILE A O 1
ATOM 1466 N N . VAL A 1 184 ? 3.357 -6.415 -17.548 1.00 56.53 184 VAL A N 1
ATOM 1467 C CA . VAL A 1 184 ? 4.194 -7.312 -18.375 1.00 56.53 184 VAL A CA 1
ATOM 1468 C C . VAL A 1 184 ? 3.935 -8.797 -18.097 1.00 56.53 184 VAL A C 1
ATOM 1470 O O . VAL A 1 184 ? 3.972 -9.608 -19.020 1.00 56.53 184 VAL A O 1
ATOM 1473 N N . GLU A 1 185 ? 3.616 -9.160 -16.855 1.00 55.16 185 GLU A N 1
ATOM 1474 C CA . GLU A 1 185 ? 3.286 -10.544 -16.473 1.00 55.16 185 GLU A CA 1
ATOM 1475 C C . GLU A 1 185 ? 1.774 -10.778 -16.309 1.00 55.16 185 GLU A C 1
ATOM 1477 O O . GLU A 1 185 ? 1.352 -11.892 -16.004 1.00 55.16 185 GLU A O 1
ATOM 1482 N N . GLY A 1 186 ? 0.937 -9.750 -16.509 1.00 55.00 186 GLY A N 1
ATOM 1483 C CA . GLY A 1 186 ? -0.516 -9.869 -16.368 1.00 55.00 186 GLY A CA 1
ATOM 1484 C C . GLY A 1 186 ? -0.934 -10.393 -14.993 1.00 55.00 186 GLY A C 1
ATOM 1485 O O . GLY A 1 186 ? -1.886 -11.170 -14.902 1.00 55.00 186 GLY A O 1
ATOM 1486 N N . VAL A 1 187 ? -0.200 -10.010 -13.937 1.00 64.38 187 VAL A N 1
ATOM 1487 C CA . VAL A 1 187 ? -0.407 -10.491 -12.563 1.00 64.38 187 VAL A CA 1
ATOM 1488 C C . VAL A 1 187 ? -1.705 -9.898 -12.027 1.00 64.38 187 VAL A C 1
ATOM 1490 O O . VAL A 1 187 ? -1.734 -8.882 -11.335 1.00 64.38 187 VAL A O 1
ATOM 1493 N N . ARG A 1 188 ? -2.808 -10.544 -12.394 1.00 74.75 188 ARG A N 1
ATOM 1494 C CA . ARG A 1 188 ? -4.114 -10.362 -11.780 1.00 74.75 188 ARG A CA 1
ATOM 1495 C C . ARG A 1 188 ? -4.155 -11.281 -10.578 1.00 74.75 188 ARG A C 1
ATOM 1497 O O . ARG A 1 188 ? -4.130 -12.497 -10.741 1.00 74.75 188 ARG A O 1
ATOM 1504 N N . ILE A 1 189 ? -4.174 -10.683 -9.399 1.00 85.19 189 ILE A N 1
ATOM 1505 C CA . ILE A 1 189 ? -4.421 -11.409 -8.160 1.00 85.19 189 ILE A CA 1
ATOM 1506 C C . ILE A 1 189 ? -5.840 -11.126 -7.698 1.00 85.19 189 ILE A C 1
ATOM 1508 O O . ILE A 1 189 ? -6.363 -10.031 -7.927 1.00 85.19 189 ILE A O 1
ATOM 1512 N N . ALA A 1 190 ? -6.451 -12.095 -7.038 1.00 90.06 190 ALA A N 1
ATOM 1513 C CA . ALA A 1 190 ? -7.672 -11.882 -6.291 1.00 90.06 190 ALA A CA 1
ATOM 1514 C C . ALA A 1 190 ? -7.356 -11.273 -4.905 1.00 90.06 190 ALA A C 1
ATOM 1516 O O . ALA A 1 190 ? -6.251 -11.449 -4.378 1.00 90.06 190 ALA A O 1
ATOM 1517 N N . PRO A 1 191 ? -8.303 -10.552 -4.282 1.00 90.69 191 PRO A N 1
ATOM 1518 C CA . PRO A 1 191 ? -8.123 -9.973 -2.949 1.00 90.69 191 PRO A CA 1
ATOM 1519 C C . PRO A 1 191 ? -7.690 -10.972 -1.863 1.00 90.69 191 PRO A C 1
ATOM 1521 O O . PRO A 1 191 ? -6.949 -10.607 -0.951 1.00 90.69 191 PRO A O 1
ATOM 1524 N N . GLU A 1 192 ? -8.147 -12.220 -1.941 1.00 91.75 192 GLU A N 1
ATOM 1525 C CA . GLU A 1 192 ? -7.809 -13.326 -1.037 1.00 91.75 192 GLU A CA 1
ATOM 1526 C C . GLU A 1 192 ? -6.393 -13.883 -1.239 1.00 91.75 192 GLU A C 1
ATOM 1528 O O . GLU A 1 192 ? -5.851 -14.530 -0.345 1.00 91.75 192 GLU A O 1
ATOM 1533 N N . GLU A 1 193 ? -5.774 -13.606 -2.385 1.00 90.81 193 GLU A N 1
ATOM 1534 C CA . GLU A 1 193 ? -4.402 -14.013 -2.701 1.00 90.81 193 GLU A CA 1
ATOM 1535 C C . GLU A 1 193 ? -3.380 -12.953 -2.266 1.00 90.81 193 GLU A C 1
ATOM 1537 O O . GLU A 1 193 ? -2.170 -13.151 -2.398 1.00 90.81 193 GLU A O 1
ATOM 1542 N N . ALA A 1 194 ? -3.841 -11.813 -1.749 1.00 90.69 194 ALA A N 1
ATOM 1543 C CA . ALA A 1 194 ? -2.978 -10.719 -1.341 1.00 90.69 194 ALA A CA 1
ATOM 1544 C C . ALA A 1 194 ? -2.093 -11.104 -0.149 1.00 90.69 194 ALA A C 1
ATOM 1546 O O . ALA A 1 194 ? -2.559 -11.628 0.862 1.00 90.69 194 ALA A O 1
ATOM 1547 N N . THR A 1 195 ? -0.808 -10.759 -0.231 1.00 91.88 195 THR A N 1
ATOM 1548 C CA . THR A 1 195 ? 0.118 -10.859 0.901 1.00 91.88 195 THR A CA 1
ATOM 1549 C C . THR A 1 195 ? 0.617 -9.469 1.279 1.00 91.88 195 THR A C 1
ATOM 1551 O O . THR A 1 195 ? 0.871 -8.624 0.421 1.00 91.88 195 THR A O 1
ATOM 1554 N N . SER A 1 196 ? 0.767 -9.204 2.579 1.00 93.31 196 SER A N 1
ATOM 1555 C CA . SER A 1 196 ? 1.315 -7.926 3.047 1.00 93.31 196 SER A CA 1
ATOM 1556 C C . SER A 1 196 ? 2.780 -7.788 2.599 1.00 93.31 196 SER A C 1
ATOM 1558 O O . SER A 1 196 ? 3.568 -8.709 2.839 1.00 93.31 196 SER A O 1
ATOM 1560 N N . PRO A 1 197 ? 3.202 -6.665 1.988 1.00 91.38 197 PRO A N 1
ATOM 1561 C CA . PRO A 1 197 ? 4.611 -6.367 1.735 1.00 91.38 197 PRO A CA 1
ATOM 1562 C C . PRO A 1 197 ? 5.325 -5.834 2.990 1.00 91.38 197 PRO A C 1
ATOM 1564 O O . PRO A 1 197 ? 6.552 -5.760 3.018 1.00 91.38 197 PRO A O 1
ATOM 1567 N N . HIS A 1 198 ? 4.576 -5.497 4.044 1.00 95.25 198 HIS A N 1
ATOM 1568 C CA . HIS A 1 198 ? 5.094 -4.981 5.307 1.00 95.25 198 HIS A CA 1
ATOM 1569 C C . HIS A 1 198 ? 5.341 -6.113 6.334 1.00 95.25 198 HIS A C 1
ATOM 1571 O O . HIS A 1 198 ? 4.522 -7.040 6.403 1.00 95.25 198 HIS A O 1
ATOM 1577 N N . PRO A 1 199 ? 6.386 -6.032 7.193 1.00 95.50 199 PRO A N 1
ATOM 1578 C CA . PRO A 1 199 ? 6.710 -7.036 8.220 1.00 95.50 199 PRO A CA 1
ATOM 1579 C C . PRO A 1 199 ? 5.578 -7.436 9.171 1.00 95.50 199 PRO A C 1
ATOM 1581 O O . PRO A 1 199 ? 5.629 -8.506 9.772 1.00 95.50 199 PRO A O 1
ATOM 1584 N N . VAL A 1 200 ? 4.538 -6.607 9.293 1.00 96.69 200 VAL A N 1
ATOM 1585 C CA . VAL A 1 200 ? 3.326 -6.923 10.070 1.00 96.69 200 VAL A CA 1
ATOM 1586 C C . VAL A 1 200 ? 2.670 -8.238 9.624 1.00 96.69 200 VAL A C 1
ATOM 1588 O O . VAL A 1 200 ? 2.117 -8.948 10.457 1.00 96.69 200 VAL A O 1
ATOM 1591 N N . GLY A 1 201 ? 2.798 -8.612 8.346 1.00 94.88 201 GLY A N 1
ATOM 1592 C CA . GLY A 1 201 ? 2.268 -9.871 7.813 1.00 94.88 201 GLY A CA 1
ATOM 1593 C C . GLY A 1 201 ? 2.967 -11.128 8.345 1.00 94.88 201 GLY A C 1
ATOM 1594 O O . GLY A 1 201 ? 2.446 -12.231 8.191 1.00 94.88 201 GLY A O 1
ATOM 1595 N N . ALA A 1 202 ? 4.132 -10.992 8.990 1.00 95.38 202 ALA A N 1
ATOM 1596 C CA . ALA A 1 202 ? 4.838 -12.113 9.605 1.00 95.38 202 ALA A CA 1
ATOM 1597 C C . ALA A 1 202 ? 4.228 -12.526 10.955 1.00 95.38 202 ALA A C 1
ATOM 1599 O O . ALA A 1 202 ? 4.469 -13.645 11.421 1.00 95.38 202 ALA A O 1
ATOM 1600 N N . ASP A 1 203 ? 3.433 -11.652 11.582 1.00 97.12 203 ASP A N 1
ATOM 1601 C CA . ASP A 1 203 ? 2.732 -11.952 12.827 1.00 97.12 203 ASP A CA 1
ATOM 1602 C C . ASP A 1 203 ? 1.507 -12.833 12.549 1.00 97.12 203 ASP A C 1
ATOM 1604 O O . ASP A 1 203 ? 0.394 -12.368 12.308 1.00 97.12 203 ASP A O 1
ATOM 1608 N N . LYS A 1 204 ? 1.725 -14.151 12.585 1.00 95.69 204 LYS A N 1
ATOM 1609 C CA . LYS A 1 204 ? 0.679 -15.144 12.308 1.00 95.69 204 LYS A CA 1
ATOM 1610 C C . LYS A 1 204 ? -0.514 -15.033 13.254 1.00 95.69 204 LYS A C 1
ATOM 1612 O O . LYS A 1 204 ? -1.635 -15.286 12.826 1.00 95.69 204 LYS A O 1
ATOM 1617 N N . ALA A 1 205 ? -0.284 -14.685 14.521 1.00 97.56 205 ALA A N 1
ATOM 1618 C CA . ALA A 1 205 ? -1.361 -14.580 15.499 1.00 97.56 205 ALA A CA 1
ATOM 1619 C C . ALA A 1 205 ? -2.245 -13.364 15.198 1.00 97.56 205 ALA A C 1
ATOM 1621 O O . ALA A 1 205 ? -3.471 -13.470 15.240 1.00 97.56 205 ALA A O 1
ATOM 1622 N N . LEU A 1 206 ? -1.633 -12.233 14.836 1.00 98.06 206 LEU A N 1
ATOM 1623 C CA . LEU A 1 206 ? -2.350 -11.047 14.379 1.00 98.06 206 LEU A CA 1
ATOM 1624 C C . LEU A 1 206 ? -3.158 -11.328 13.109 1.00 98.06 206 LEU A C 1
ATOM 1626 O O . LEU A 1 206 ? -4.348 -11.026 13.079 1.00 98.06 206 LEU A O 1
ATOM 1630 N N . VAL A 1 207 ? -2.537 -11.933 12.090 1.00 96.88 207 VAL A N 1
ATOM 1631 C CA . VAL A 1 207 ? -3.207 -12.246 10.816 1.00 96.88 207 VAL A CA 1
ATOM 1632 C C . VAL A 1 207 ? -4.412 -13.161 11.045 1.00 96.88 207 VAL A C 1
ATOM 1634 O O . VAL A 1 207 ? -5.504 -12.849 10.585 1.00 96.88 207 VAL A O 1
ATOM 1637 N N . GLN A 1 208 ? -4.262 -14.225 11.839 1.00 97.19 208 GLN A N 1
ATOM 1638 C CA . GLN A 1 208 ? -5.370 -15.132 12.163 1.00 97.19 208 GLN A CA 1
ATOM 1639 C C . GLN A 1 208 ? -6.515 -14.427 12.901 1.00 97.19 208 GLN A C 1
ATOM 1641 O O . GLN A 1 208 ? -7.685 -14.659 12.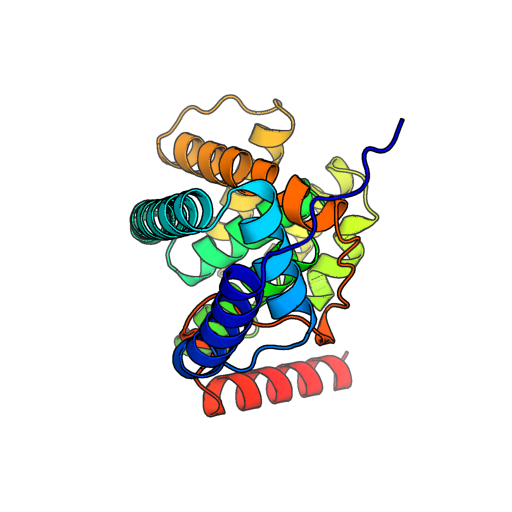595 1.00 97.19 208 GLN A O 1
ATOM 1646 N N . ARG A 1 209 ? -6.201 -13.550 13.864 1.00 98.12 209 ARG A N 1
ATOM 1647 C CA . ARG A 1 209 ? -7.215 -12.756 14.577 1.00 98.12 209 ARG A CA 1
ATOM 1648 C C . ARG A 1 209 ? -7.939 -11.795 13.636 1.00 98.12 209 ARG A C 1
ATOM 1650 O O . ARG A 1 209 ? -9.160 -11.692 13.711 1.00 98.12 209 ARG A O 1
ATOM 1657 N N . TYR A 1 210 ? -7.201 -11.131 12.750 1.00 97.88 210 TYR A N 1
ATOM 1658 C CA . TYR A 1 210 ? -7.757 -10.224 11.752 1.00 97.88 210 TYR A CA 1
ATOM 1659 C C . TYR A 1 210 ? -8.697 -10.956 10.785 1.00 97.88 210 TYR A C 1
ATOM 1661 O O . TYR A 1 210 ? -9.826 -10.523 10.562 1.00 97.88 210 TYR A O 1
ATOM 1669 N N . GLU A 1 211 ? -8.268 -12.099 10.248 1.00 96.31 211 GLU A N 1
ATOM 1670 C CA . GLU A 1 211 ? -9.082 -12.927 9.353 1.00 96.31 211 GLU A CA 1
ATOM 1671 C C . GLU A 1 211 ? -10.358 -13.429 10.038 1.00 96.31 211 GLU A C 1
ATOM 1673 O O . GLU A 1 211 ? -11.435 -13.380 9.441 1.00 96.31 211 GLU A O 1
ATOM 1678 N N . ALA A 1 212 ? -10.262 -13.855 11.302 1.00 97.12 212 ALA A N 1
ATOM 1679 C CA . ALA A 1 212 ? -11.416 -14.275 12.092 1.00 97.12 212 ALA A CA 1
ATOM 1680 C C . ALA A 1 212 ? -12.403 -13.120 12.330 1.00 97.12 212 ALA A C 1
ATOM 1682 O O . ALA A 1 212 ? -13.606 -13.297 12.139 1.00 97.12 212 ALA A O 1
ATOM 1683 N N . ALA A 1 213 ? -11.906 -11.928 12.681 1.00 97.25 213 ALA A N 1
ATOM 1684 C CA . ALA A 1 213 ? -12.734 -10.734 12.846 1.00 97.25 213 ALA A CA 1
ATOM 1685 C C . ALA A 1 213 ? -13.448 -10.357 11.536 1.00 97.25 213 ALA A C 1
ATOM 1687 O O . ALA A 1 213 ? -14.651 -10.100 11.532 1.00 97.25 213 ALA A O 1
ATOM 1688 N N . ARG A 1 214 ? -12.744 -10.427 10.400 1.00 95.56 214 ARG A N 1
ATOM 1689 C CA . ARG A 1 214 ? -13.326 -10.210 9.066 1.00 95.56 214 ARG A CA 1
ATOM 1690 C C . ARG A 1 214 ? -14.370 -11.245 8.675 1.00 95.56 214 ARG A C 1
ATOM 1692 O O . ARG A 1 214 ? -15.359 -10.908 8.031 1.00 95.56 214 ARG A O 1
ATOM 1699 N N . ALA A 1 215 ? -14.150 -12.510 9.018 1.00 94.62 215 ALA A N 1
ATOM 1700 C CA . ALA A 1 215 ? -15.128 -13.560 8.766 1.00 94.62 215 ALA A CA 1
ATOM 1701 C C . ALA A 1 215 ? -16.408 -13.338 9.584 1.00 94.62 215 ALA A C 1
ATOM 1703 O O . ALA A 1 215 ? -17.502 -13.506 9.048 1.00 94.62 215 ALA A O 1
ATOM 1704 N N . ALA A 1 216 ? -16.272 -12.912 10.844 1.00 94.88 216 ALA A N 1
ATOM 1705 C CA . ALA A 1 216 ? -17.405 -12.574 11.696 1.00 94.88 216 ALA A CA 1
ATOM 1706 C C . ALA A 1 216 ? -18.209 -11.389 11.133 1.00 94.88 216 ALA A C 1
ATOM 1708 O O . ALA A 1 216 ? -19.422 -11.514 10.987 1.00 94.88 216 ALA A O 1
ATOM 1709 N N . GLU A 1 217 ? -17.543 -10.303 10.725 1.00 93.44 217 GLU A N 1
ATOM 1710 C CA . GLU A 1 217 ? -18.178 -9.128 10.101 1.00 93.44 217 GLU A CA 1
ATOM 1711 C C . GLU A 1 217 ? -19.040 -9.516 8.885 1.00 93.44 217 GLU A C 1
ATOM 1713 O O . GLU A 1 217 ? -20.208 -9.132 8.801 1.00 93.44 217 GLU A O 1
ATOM 1718 N N . ARG A 1 218 ? -18.513 -10.368 7.994 1.00 88.50 218 ARG A N 1
ATOM 1719 C CA . ARG A 1 218 ? -19.251 -10.873 6.819 1.00 88.50 218 ARG A CA 1
ATOM 1720 C C . ARG A 1 218 ? -20.434 -11.778 7.157 1.00 88.50 218 ARG A C 1
ATOM 1722 O O . ARG A 1 218 ? -21.304 -11.954 6.318 1.00 88.50 218 ARG A O 1
ATOM 1729 N N . SER A 1 219 ? -20.445 -12.404 8.331 1.00 85.44 219 SER A N 1
ATOM 1730 C CA . SER A 1 219 ? -21.562 -13.256 8.764 1.00 85.44 219 SER A CA 1
ATOM 1731 C C . SER A 1 219 ? -22.707 -12.469 9.405 1.00 85.44 219 SER A C 1
ATOM 1733 O O . SER A 1 219 ? -23.801 -13.005 9.566 1.00 85.44 219 SER A O 1
ATOM 1735 N N . THR A 1 220 ? -22.446 -11.217 9.792 1.00 77.75 220 THR A N 1
ATOM 1736 C CA . THR A 1 220 ? -23.397 -10.342 10.491 1.00 77.75 220 THR A CA 1
ATOM 1737 C C . THR A 1 220 ? -24.052 -9.284 9.603 1.00 77.75 220 THR A C 1
ATOM 1739 O O . THR A 1 220 ? -25.024 -8.674 10.046 1.00 77.75 220 THR A O 1
ATOM 1742 N N . GLY A 1 221 ? -23.525 -9.052 8.397 1.00 57.44 221 GLY A N 1
ATOM 1743 C CA . GLY A 1 221 ? -24.084 -8.141 7.390 1.00 57.44 221 GLY A CA 1
ATOM 1744 C C . GLY A 1 221 ? -24.791 -8.894 6.277 1.00 57.44 221 GLY A C 1
ATOM 1745 O O . GLY A 1 221 ? -25.848 -8.398 5.834 1.00 57.44 221 GLY A O 1
#

Foldseek 3Di:
DDDDQDDDDPVQLVVLVVVQVVCCQQQNHDDVLSSLLSSLQCSVQNPVRSVVLVVVVVVLLVVCCVPQNQLLSLQLLLLLLLVLVNLQSNQQSQQRSQLVVCVVPVDGQLRHSVLCVVVNVDDLVVNLVSLCVSQVDPPSPSSNVLSNLLSCVVVVVDDDDDPSSVSSVVSNVSSSVSSSSCVNSVPDDHSVNHHHSGSSNRPPVSVVSNVVVVVVVVVVD

Nearest PDB structures (foldseek):
  9csi-assembly1_A  TM=1.754E-01  e=2.867E+00  Acinetobacter baumannii

Secondary structure (DSSP, 8-state):
--PPPPPPPHHHHHHHHHHHHHHHHHT----HHHHHHHHHHHHHHHHHHHHHHHHHHHHHHHHHHHHH-HHHHHHHHHHHHHHTT-HHHHHHHHHHHHHHHHHHHSPPPS-SHHHHHGGGGS-HHHHHHHHHHHT-STT-HHHHHHHHHHHHHHTTSS---SHHHHHHHHHHHHHHHTHHHHHTTT----GGG---SSGGGG-HHHHHHHHHHHHHHHHH-

Radius of gyration: 17.35 Å; Cα contacts (8 Å, |Δi|>4): 275; chains: 1; bounding box: 46×43×50 Å

Sequence (221 aa):
MSEQPRALSLLERVFTRSLVAVMSRYIGPKNEHDKAVADEFVRTMGLRGFFRYMKFVGAFVSAVEPVFGAANTQTLIGLASLIGGCGYCGYGHTLAGALLRFKETDELHPVHPHSIAALFELEDHDVIERLDQLLREPGYEDLRRQANRMYRIFLQELEPATEEDELLGQIVEFWMWTVECSIVEGVRIAPEEATSPHPVGADKALVQRYEAARAAERSTG